Protein AF-A0A3D5K366-F1 (afdb_monomer)

Radius of gyration: 20.1 Å; Cα contacts (8 Å, |Δi|>4): 356; c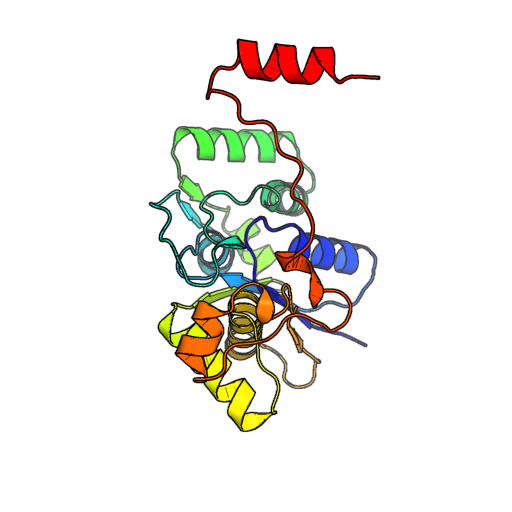hains: 1; bounding box: 42×52×54 Å

pLDDT: mean 96.55, std 2.63, range [80.94, 98.88]

Sequence (218 aa):
APVAFSVPTGNFGNVFAGHVARLSGLTVPQLVVGSNTNDVLTRFFTEGTMGITEVVPTTSPSMDIQVSSNLERLLFEINGRDGAAVGAQLDDFRATGTFRLDPDQHASLASGWAGARFNDDAVRACIADEADRSGLVLDPHTAVGVLAARACRRDPSIPMVALATAHPAKFPDAVEAATGFRPGLPGHLADLHDRPERLTALPADLAVIEDFVRSHKR

Structure (mmCIF, N/CA/C/O backbone):
data_AF-A0A3D5K366-F1
#
_entry.id   AF-A0A3D5K366-F1
#
loop_
_atom_site.group_PDB
_atom_site.id
_atom_site.type_symbol
_atom_site.label_atom_id
_atom_site.label_alt_id
_atom_site.label_comp_id
_atom_site.label_asym_id
_atom_site.label_entity_id
_atom_site.label_seq_id
_atom_site.pdbx_PDB_ins_code
_atom_site.Cartn_x
_atom_site.Cartn_y
_atom_site.Cartn_z
_atom_site.occupancy
_atom_site.B_iso_or_equiv
_atom_site.auth_seq_id
_atom_site.auth_comp_id
_atom_site.auth_asym_id
_atom_site.auth_atom_id
_atom_site.pdbx_PDB_model_num
ATOM 1 N N . ALA A 1 1 ? -23.107 5.764 8.649 1.00 88.50 1 ALA A N 1
ATOM 2 C CA . ALA A 1 1 ? -22.401 5.150 9.794 1.00 88.50 1 ALA A CA 1
ATOM 3 C C . ALA A 1 1 ? -20.900 5.218 9.528 1.00 88.50 1 ALA A C 1
ATOM 5 O O . ALA A 1 1 ? -20.538 5.131 8.356 1.00 88.50 1 ALA A O 1
ATOM 6 N N . PRO A 1 2 ? -20.050 5.428 10.547 1.00 97.00 2 PRO A N 1
ATOM 7 C CA . PRO A 1 2 ? -18.602 5.468 10.362 1.00 97.00 2 PRO A CA 1
ATOM 8 C C . PRO A 1 2 ? -18.039 4.094 9.978 1.00 97.00 2 PRO A C 1
ATOM 10 O O . PRO A 1 2 ? -18.571 3.066 10.397 1.00 97.00 2 PRO A O 1
ATOM 13 N N . VAL A 1 3 ? -16.945 4.081 9.217 1.00 98.00 3 VAL A N 1
ATOM 14 C CA . VAL A 1 3 ? -16.183 2.867 8.880 1.00 98.00 3 VAL A CA 1
ATOM 15 C C . VAL A 1 3 ? -14.692 3.189 8.800 1.00 98.00 3 VAL A C 1
ATOM 17 O O . VAL A 1 3 ? -14.303 4.211 8.241 1.00 98.00 3 VAL A O 1
ATOM 20 N N . ALA A 1 4 ? -13.854 2.339 9.385 1.00 98.50 4 ALA A N 1
ATOM 21 C CA . ALA A 1 4 ? -12.401 2.445 9.306 1.00 98.50 4 ALA A CA 1
ATOM 22 C C . ALA A 1 4 ? -11.851 1.479 8.251 1.00 98.50 4 ALA A C 1
ATOM 24 O O . ALA A 1 4 ? -12.432 0.418 8.016 1.00 98.50 4 ALA A O 1
ATOM 25 N N . PHE A 1 5 ? -10.717 1.826 7.642 1.00 98.75 5 PHE A N 1
ATOM 26 C CA . PHE A 1 5 ? -10.065 0.970 6.650 1.00 98.75 5 PHE A CA 1
ATOM 27 C C . PHE A 1 5 ? -8.616 0.693 7.017 1.00 98.75 5 PHE A C 1
ATOM 29 O O . PHE A 1 5 ? -7.908 1.585 7.484 1.00 98.75 5 PHE A O 1
ATOM 36 N N . SER A 1 6 ? -8.175 -0.528 6.736 1.00 98.81 6 SER A N 1
ATOM 37 C CA . SER A 1 6 ? -6.778 -0.935 6.791 1.00 98.81 6 SER A CA 1
ATOM 38 C C . SER A 1 6 ? -6.319 -1.392 5.421 1.00 98.81 6 SER A C 1
ATOM 40 O O . SER A 1 6 ? -6.954 -2.240 4.790 1.00 98.81 6 SER A O 1
ATOM 42 N N . VAL A 1 7 ? -5.227 -0.802 4.949 1.00 98.75 7 VAL A N 1
ATOM 43 C CA . VAL A 1 7 ? -4.760 -0.961 3.578 1.00 98.75 7 VAL A CA 1
ATOM 44 C C . VAL A 1 7 ? -3.318 -1.466 3.593 1.00 98.75 7 VAL A C 1
ATOM 46 O O . VAL A 1 7 ? -2.432 -0.731 4.041 1.00 98.75 7 VAL A O 1
ATOM 49 N N . PRO A 1 8 ? -3.042 -2.682 3.090 1.00 98.31 8 PRO A N 1
ATOM 50 C CA . PRO A 1 8 ? -1.672 -3.084 2.798 1.00 98.31 8 PRO A CA 1
ATOM 51 C C . PRO A 1 8 ? -1.150 -2.205 1.657 1.00 98.31 8 PRO A C 1
ATOM 53 O O . PRO A 1 8 ? -1.751 -2.140 0.582 1.00 98.31 8 PRO A O 1
ATOM 56 N N . THR A 1 9 ? -0.093 -1.438 1.915 1.00 97.50 9 THR A N 1
ATOM 57 C CA . THR A 1 9 ? 0.253 -0.276 1.092 1.00 97.50 9 THR A CA 1
ATOM 58 C C . THR A 1 9 ? 1.690 -0.329 0.591 1.00 97.50 9 THR A C 1
ATOM 60 O O . THR A 1 9 ? 2.624 -0.366 1.379 1.00 97.50 9 THR A O 1
ATOM 63 N N . GLY A 1 10 ? 1.852 -0.241 -0.733 1.00 94.25 10 GLY A N 1
ATOM 64 C CA . GLY A 1 10 ? 3.119 0.097 -1.387 1.00 94.25 10 GLY A CA 1
ATOM 65 C C . GLY A 1 10 ? 3.114 1.554 -1.860 1.00 94.25 10 GLY A C 1
ATOM 66 O O . GLY A 1 10 ? 3.483 2.474 -1.139 1.00 94.25 10 GLY A O 1
ATOM 67 N N . ASN A 1 11 ? 2.604 1.795 -3.069 1.00 94.62 11 ASN A N 1
ATOM 68 C CA . ASN A 1 11 ? 2.610 3.110 -3.730 1.00 94.62 11 ASN A CA 1
ATOM 69 C C . ASN A 1 11 ? 1.584 4.143 -3.209 1.00 94.62 11 ASN A C 1
ATOM 71 O O . ASN A 1 11 ? 1.391 5.164 -3.862 1.00 94.62 11 ASN A O 1
ATOM 75 N N . PHE A 1 12 ? 0.903 3.897 -2.084 1.00 97.56 12 PHE A N 1
ATOM 76 C CA . PHE A 1 12 ? -0.049 4.813 -1.419 1.00 97.56 12 PHE A CA 1
ATOM 77 C C . PHE A 1 12 ? -1.373 5.126 -2.148 1.00 97.56 12 PHE A C 1
ATOM 79 O O . PHE A 1 12 ? -2.277 5.709 -1.555 1.00 97.56 12 PHE A O 1
ATOM 86 N N . GLY A 1 13 ? -1.560 4.687 -3.396 1.00 97.31 13 GLY A N 1
ATOM 87 C CA . GLY A 1 13 ? -2.759 5.005 -4.187 1.00 97.31 13 GLY A CA 1
ATOM 88 C C . GLY A 1 13 ? -4.084 4.533 -3.566 1.00 97.31 13 GLY A C 1
ATOM 89 O O . GLY A 1 13 ? -5.028 5.315 -3.476 1.00 97.31 13 GLY A O 1
ATOM 90 N N . ASN A 1 14 ? -4.164 3.282 -3.089 1.00 97.38 14 ASN A N 1
ATOM 91 C CA . ASN A 1 14 ? -5.401 2.742 -2.503 1.00 97.38 14 ASN A CA 1
ATOM 92 C C . ASN A 1 14 ? -5.829 3.490 -1.237 1.00 97.38 14 ASN A C 1
ATOM 94 O O . ASN A 1 14 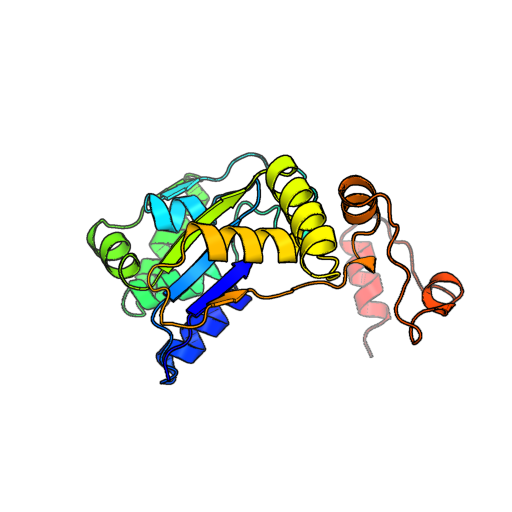? -6.988 3.882 -1.113 1.00 97.38 14 ASN A O 1
ATOM 98 N N . VAL A 1 15 ? -4.904 3.703 -0.299 1.00 97.94 15 VAL A N 1
ATOM 99 C CA . VAL A 1 15 ? -5.232 4.395 0.953 1.00 97.94 15 VAL A CA 1
ATOM 100 C C . VAL A 1 15 ? -5.492 5.885 0.716 1.00 97.94 15 VAL A C 1
ATOM 102 O O . VAL A 1 15 ? -6.388 6.452 1.341 1.00 97.94 15 VAL A O 1
ATOM 105 N N . PHE A 1 16 ? -4.812 6.504 -0.259 1.00 98.31 16 PHE A N 1
ATOM 106 C CA . PHE A 1 16 ? -5.131 7.864 -0.686 1.00 98.31 16 PHE A CA 1
ATOM 107 C C . PHE A 1 16 ? -6.534 7.960 -1.298 1.00 98.31 16 PHE A C 1
ATOM 109 O O . PHE A 1 16 ? -7.251 8.911 -1.010 1.00 98.31 16 PHE A O 1
ATOM 116 N N . ALA A 1 17 ? -6.998 6.962 -2.057 1.00 98.44 17 ALA A N 1
ATOM 117 C CA . ALA A 1 17 ? -8.390 6.930 -2.517 1.00 98.44 17 ALA A CA 1
ATOM 118 C C . ALA A 1 17 ? -9.387 6.875 -1.340 1.00 98.44 17 ALA A C 1
ATOM 120 O O . ALA A 1 17 ? -10.422 7.540 -1.375 1.00 98.44 17 ALA A O 1
ATOM 121 N N . GLY A 1 18 ? -9.050 6.164 -0.257 1.00 97.94 18 GLY A N 1
ATOM 122 C CA . GLY A 1 18 ? -9.804 6.210 1.002 1.00 97.94 18 GLY A CA 1
ATOM 123 C C . GLY A 1 18 ? -9.813 7.604 1.645 1.00 97.94 18 GLY A C 1
ATOM 124 O O . GLY A 1 18 ? -10.840 8.045 2.164 1.00 97.94 18 GLY A O 1
ATOM 125 N N . HIS A 1 19 ? -8.702 8.338 1.554 1.00 97.94 19 HIS A N 1
ATOM 126 C CA . HIS A 1 19 ? -8.636 9.740 1.970 1.00 97.94 19 HIS A CA 1
ATOM 127 C C . HIS A 1 19 ? -9.502 10.650 1.089 1.00 97.94 19 HIS A C 1
ATOM 129 O O . HIS A 1 19 ? -10.249 11.468 1.612 1.00 97.94 19 HIS A O 1
ATOM 135 N N . VAL A 1 20 ? -9.494 10.465 -0.231 1.00 98.31 20 VAL A N 1
ATOM 136 C CA . VAL A 1 20 ? -10.381 11.203 -1.144 1.00 98.31 20 VAL A CA 1
ATOM 137 C C . VAL A 1 20 ? -11.853 10.920 -0.832 1.00 98.31 20 VAL A C 1
ATOM 139 O O . VAL A 1 20 ? -12.659 11.848 -0.806 1.00 98.31 20 VAL A O 1
ATOM 142 N N . ALA A 1 21 ? -12.219 9.672 -0.522 1.00 98.06 21 ALA A N 1
ATOM 143 C CA . ALA A 1 21 ? -13.572 9.340 -0.076 1.00 98.06 21 ALA A CA 1
ATOM 144 C C . ALA A 1 21 ? -13.940 10.069 1.231 1.00 98.06 21 ALA A C 1
ATOM 146 O O . ALA A 1 21 ? -15.040 10.615 1.332 1.00 98.06 21 ALA A O 1
ATOM 147 N N . ARG A 1 22 ? -13.006 10.145 2.196 1.00 96.88 22 ARG A N 1
ATOM 148 C CA . ARG A 1 22 ? -13.156 10.951 3.422 1.00 96.88 22 ARG A CA 1
ATOM 149 C C . ARG A 1 22 ? -13.414 12.425 3.093 1.00 96.88 22 ARG A C 1
ATOM 151 O O . ARG A 1 22 ? -14.373 12.996 3.604 1.00 96.88 22 ARG A O 1
ATOM 158 N N . LEU A 1 23 ? -12.603 13.021 2.217 1.00 95.69 23 LEU A N 1
ATOM 159 C CA . LEU A 1 23 ? -12.761 14.412 1.769 1.00 95.69 23 LEU A CA 1
ATOM 160 C C . LEU A 1 23 ? -14.078 14.646 1.010 1.00 95.69 23 LEU A C 1
ATOM 162 O O . LEU A 1 23 ? -14.620 15.745 1.041 1.00 95.69 23 LEU A O 1
ATOM 166 N N . SER A 1 24 ? -14.618 13.606 0.372 1.00 97.56 24 SER A N 1
ATOM 167 C CA . SER A 1 24 ? -15.886 13.650 -0.370 1.00 97.56 24 SER A CA 1
ATOM 168 C C . SER A 1 24 ? -17.129 13.472 0.515 1.00 97.56 24 SER A C 1
ATOM 170 O O . SER A 1 24 ? -18.242 13.418 -0.001 1.00 97.56 24 SER A O 1
ATOM 172 N N . GLY A 1 25 ? -16.966 13.371 1.840 1.00 97.25 25 GLY A N 1
ATOM 173 C CA . GLY A 1 25 ? -18.067 13.302 2.806 1.00 97.25 25 GLY A CA 1
ATOM 174 C C . GLY A 1 25 ? -18.316 11.921 3.420 1.00 97.25 25 GLY A C 1
ATOM 175 O O . GLY A 1 25 ? -19.191 11.793 4.279 1.00 97.25 25 GLY A O 1
ATOM 176 N N . LEU A 1 26 ? -17.556 10.883 3.046 1.00 97.81 26 LEU A N 1
ATOM 177 C CA . LEU A 1 26 ? -17.647 9.589 3.724 1.00 97.81 26 LEU A CA 1
ATOM 178 C C . LEU A 1 26 ? -17.051 9.690 5.136 1.00 97.81 26 LEU A C 1
ATOM 180 O O . LEU A 1 26 ? -15.917 10.126 5.325 1.00 97.81 26 LEU A O 1
ATOM 184 N N . THR A 1 27 ? -17.786 9.228 6.148 1.00 97.94 27 THR A N 1
ATOM 185 C CA . THR A 1 27 ? -17.301 9.224 7.534 1.00 97.94 27 THR A CA 1
ATOM 186 C C . THR A 1 27 ? -16.261 8.119 7.752 1.00 97.94 27 THR A C 1
ATOM 188 O O . THR A 1 27 ? -16.591 7.008 8.167 1.00 97.94 27 THR A O 1
ATOM 191 N N . VAL A 1 28 ? -14.992 8.437 7.486 1.00 98.06 28 VAL A N 1
ATOM 192 C CA . VAL A 1 28 ? -13.850 7.529 7.671 1.00 98.06 28 VAL A CA 1
ATOM 193 C C . VAL A 1 28 ? -12.972 8.023 8.821 1.00 98.06 28 VAL A C 1
ATOM 195 O O . VAL A 1 28 ? -12.018 8.755 8.569 1.00 98.06 28 VAL A O 1
ATOM 198 N N . PRO A 1 29 ? -13.242 7.671 10.088 1.00 97.38 29 PRO A N 1
ATOM 199 C CA . PRO A 1 29 ? -12.479 8.194 11.225 1.00 97.38 29 PRO A CA 1
ATOM 200 C C . PRO A 1 29 ? -11.021 7.718 11.246 1.00 97.38 29 PRO A C 1
ATOM 202 O O . PRO A 1 29 ? -10.173 8.384 11.828 1.00 97.38 29 PRO A O 1
ATOM 205 N N . GLN A 1 30 ? -10.704 6.595 10.592 1.00 98.38 30 GLN A N 1
ATOM 206 C CA . GLN A 1 30 ? -9.358 6.030 10.601 1.00 98.38 30 GLN A CA 1
ATOM 207 C C . GLN A 1 30 ? -8.992 5.390 9.258 1.00 98.38 30 GLN A C 1
ATOM 209 O O . GLN A 1 30 ? -9.765 4.612 8.697 1.00 98.38 30 GLN A O 1
ATOM 214 N N . LEU A 1 31 ? -7.789 5.711 8.781 1.00 98.69 31 LEU A N 1
ATOM 215 C CA . LEU A 1 31 ? -7.092 5.030 7.694 1.00 98.69 31 LEU A CA 1
ATOM 216 C C . LEU A 1 31 ? -5.806 4.428 8.266 1.00 98.69 31 LEU A C 1
ATOM 218 O O . LEU A 1 31 ? -4.982 5.148 8.830 1.00 98.69 31 LEU A O 1
ATOM 222 N N . VAL A 1 32 ? -5.656 3.112 8.160 1.00 98.69 32 VAL A N 1
ATOM 223 C CA . VAL A 1 32 ? -4.476 2.378 8.622 1.00 98.69 32 VAL A CA 1
ATOM 224 C C . VAL A 1 32 ? -3.646 1.950 7.420 1.00 98.69 32 VAL A C 1
ATOM 226 O O . VAL A 1 32 ? -4.170 1.394 6.455 1.00 98.69 32 VAL A O 1
ATOM 229 N N . VAL A 1 33 ? -2.346 2.195 7.503 1.00 98.44 33 VAL A N 1
ATOM 230 C CA . VAL A 1 33 ? -1.349 1.827 6.504 1.00 98.44 33 VAL A CA 1
ATOM 231 C C . VAL A 1 33 ? -0.559 0.634 7.027 1.00 98.44 33 VAL A C 1
ATOM 233 O O . VAL A 1 33 ? 0.177 0.744 8.006 1.00 98.44 33 VAL A O 1
ATOM 236 N N . GLY A 1 34 ? -0.744 -0.521 6.394 1.00 98.31 34 GLY A N 1
ATOM 237 C CA . GLY A 1 34 ? 0.048 -1.716 6.664 1.00 98.31 34 GLY A CA 1
ATOM 238 C C . GLY A 1 34 ? 1.242 -1.791 5.721 1.00 98.31 34 GLY A C 1
ATOM 239 O O . GLY A 1 34 ? 1.052 -1.779 4.505 1.00 98.31 34 GLY A O 1
ATOM 240 N N . SER A 1 35 ? 2.441 -1.908 6.280 1.00 98.00 35 SER A N 1
ATOM 241 C CA . SER A 1 35 ? 3.688 -2.126 5.541 1.00 98.00 35 SER A CA 1
ATOM 242 C C . SER A 1 35 ? 4.261 -3.506 5.868 1.00 98.00 35 SER A C 1
ATOM 244 O O . SER A 1 35 ? 4.064 -4.026 6.973 1.00 98.00 35 SER A O 1
ATOM 246 N N . ASN A 1 36 ? 4.995 -4.087 4.922 1.00 97.69 36 ASN A N 1
ATOM 247 C CA . ASN A 1 36 ? 5.857 -5.232 5.204 1.00 97.69 36 ASN A CA 1
ATOM 248 C C . ASN A 1 36 ? 7.186 -4.741 5.815 1.00 97.69 36 ASN A C 1
ATOM 250 O O . ASN A 1 36 ? 7.246 -3.633 6.352 1.00 97.69 36 ASN A O 1
ATOM 254 N N . THR A 1 37 ? 8.256 -5.538 5.748 1.00 96.88 37 THR A N 1
ATOM 255 C CA . THR A 1 37 ? 9.593 -5.150 6.229 1.00 96.88 37 THR A CA 1
ATOM 256 C C . THR A 1 37 ? 10.054 -3.781 5.705 1.00 96.88 37 THR A C 1
ATOM 258 O O . THR A 1 37 ? 10.717 -3.066 6.459 1.00 96.88 37 THR A O 1
ATOM 261 N N . ASN A 1 38 ? 9.674 -3.409 4.477 1.00 96.69 38 ASN A N 1
ATOM 262 C CA . ASN A 1 38 ? 9.919 -2.108 3.855 1.00 96.69 38 ASN A CA 1
ATOM 263 C C . ASN A 1 38 ? 8.901 -1.080 4.376 1.00 96.69 38 ASN A C 1
ATOM 265 O O . ASN A 1 38 ? 7.762 -1.001 3.919 1.00 96.69 38 ASN A O 1
ATOM 269 N N . ASP A 1 39 ? 9.304 -0.295 5.372 1.00 95.12 39 ASP A N 1
ATOM 270 C CA . ASP A 1 39 ? 8.385 0.400 6.277 1.00 95.12 39 ASP A CA 1
ATOM 271 C C . ASP A 1 39 ? 8.387 1.927 6.152 1.00 95.12 39 ASP A C 1
ATOM 273 O O . ASP A 1 39 ? 7.961 2.626 7.074 1.00 95.12 39 ASP A O 1
ATOM 277 N N . VAL A 1 40 ? 8.850 2.459 5.017 1.00 94.81 40 VAL A N 1
ATOM 278 C CA . VAL A 1 40 ? 8.987 3.910 4.801 1.00 94.81 40 VAL A CA 1
ATOM 279 C C . VAL A 1 40 ? 7.694 4.674 5.111 1.00 94.81 40 VAL A C 1
ATOM 281 O O . VAL A 1 40 ? 7.728 5.744 5.714 1.00 94.81 40 VAL A O 1
ATOM 284 N N . LEU A 1 41 ? 6.538 4.093 4.778 1.00 95.38 41 LEU A N 1
ATOM 285 C CA . LEU A 1 41 ? 5.234 4.674 5.085 1.00 95.38 41 LEU A CA 1
ATOM 286 C C . LEU A 1 41 ? 4.852 4.539 6.559 1.00 95.38 41 LEU A C 1
ATOM 288 O O . LEU A 1 41 ? 4.227 5.441 7.107 1.00 95.38 41 LEU A O 1
ATOM 292 N N . THR A 1 42 ? 5.222 3.440 7.218 1.00 95.81 42 THR A N 1
ATOM 293 C CA . THR A 1 42 ? 4.990 3.285 8.659 1.00 95.81 42 THR A CA 1
ATOM 294 C C . THR A 1 42 ? 5.727 4.380 9.419 1.00 95.81 42 THR A C 1
ATOM 296 O O . THR A 1 42 ? 5.080 5.107 10.169 1.00 95.81 42 THR A O 1
ATOM 299 N N . ARG A 1 43 ? 7.026 4.572 9.142 1.00 95.94 43 ARG A N 1
ATOM 300 C CA . ARG A 1 43 ? 7.846 5.639 9.742 1.00 95.94 43 ARG A CA 1
ATOM 301 C C . ARG A 1 43 ? 7.279 7.034 9.468 1.00 95.94 43 ARG A C 1
ATOM 303 O O . ARG A 1 43 ? 7.228 7.860 10.378 1.00 95.94 43 ARG A O 1
ATOM 310 N N . PHE A 1 44 ? 6.732 7.272 8.274 1.00 96.25 44 PHE A N 1
ATOM 311 C CA . PHE A 1 44 ? 6.067 8.539 7.959 1.00 96.25 44 PHE A CA 1
ATOM 312 C C . PHE A 1 44 ? 4.904 8.837 8.918 1.00 96.25 44 PHE A C 1
ATOM 314 O O . PHE A 1 44 ? 4.807 9.945 9.440 1.00 96.25 44 PHE A O 1
ATOM 321 N N . PHE A 1 45 ? 4.040 7.856 9.204 1.00 97.06 45 PHE A N 1
ATOM 322 C CA . PHE A 1 45 ? 2.901 8.067 10.107 1.00 97.06 45 PHE A CA 1
ATOM 323 C C . PHE A 1 45 ? 3.271 8.012 11.591 1.00 97.06 45 PHE A C 1
ATOM 325 O O . PHE A 1 45 ? 2.668 8.735 12.383 1.00 97.06 45 PHE A O 1
ATOM 332 N N . THR A 1 46 ? 4.231 7.177 11.995 1.00 96.06 46 THR A N 1
ATOM 333 C CA . THR A 1 46 ? 4.587 7.007 13.414 1.00 96.06 46 THR A CA 1
ATOM 334 C C . THR A 1 46 ? 5.590 8.046 13.902 1.00 96.06 46 THR A C 1
ATOM 336 O O . THR A 1 46 ? 5.467 8.525 15.025 1.00 96.06 46 THR A O 1
ATOM 339 N N . GLU A 1 47 ? 6.552 8.427 13.065 1.00 96.12 47 GLU A N 1
ATOM 340 C CA . GLU A 1 47 ? 7.703 9.262 13.439 1.00 96.12 47 GLU A CA 1
ATOM 341 C C . GLU A 1 47 ? 7.765 10.589 12.672 1.00 96.12 47 GLU A C 1
ATOM 343 O O . GLU A 1 47 ? 8.571 11.458 13.012 1.00 96.12 47 GLU A O 1
ATOM 348 N N . GLY A 1 48 ? 6.945 10.748 11.628 1.00 96.12 48 GLY A N 1
ATOM 349 C CA . GLY A 1 48 ? 6.993 11.910 10.748 1.00 96.12 48 GLY A CA 1
ATOM 350 C C . GLY A 1 48 ? 8.218 11.910 9.835 1.00 96.12 48 GLY A C 1
ATOM 351 O O . GLY A 1 48 ? 8.614 12.972 9.367 1.00 96.12 48 GLY A O 1
ATOM 352 N N . THR A 1 49 ? 8.855 10.757 9.605 1.00 95.25 49 THR A N 1
ATOM 353 C CA . THR A 1 49 ? 10.111 10.656 8.848 1.00 95.25 49 THR A CA 1
ATOM 354 C C . THR A 1 49 ? 10.014 9.676 7.685 1.00 95.25 49 THR A C 1
ATOM 356 O O . THR A 1 49 ? 9.277 8.695 7.727 1.00 95.25 49 THR A O 1
ATOM 359 N N . MET A 1 50 ? 10.796 9.922 6.636 1.00 93.50 50 MET A N 1
ATOM 360 C CA . MET A 1 50 ? 11.112 8.924 5.615 1.00 93.50 50 MET A CA 1
ATOM 361 C C . MET A 1 50 ? 12.613 8.908 5.375 1.00 93.50 50 MET A C 1
ATOM 363 O O . MET A 1 50 ? 13.287 9.929 5.491 1.00 93.50 50 MET A O 1
ATOM 367 N N . GLY A 1 51 ? 13.133 7.747 5.006 1.00 91.75 51 GLY A N 1
ATOM 368 C CA . GLY A 1 51 ? 14.517 7.606 4.584 1.00 91.75 51 GLY A CA 1
ATOM 369 C C . GLY A 1 51 ? 14.634 6.435 3.633 1.00 91.75 51 GLY A C 1
ATOM 370 O O . GLY A 1 51 ? 14.082 5.371 3.928 1.00 91.75 51 GLY A O 1
ATOM 371 N N . ILE A 1 52 ? 15.328 6.649 2.518 1.00 87.75 52 ILE A N 1
ATOM 372 C CA . ILE A 1 52 ? 15.598 5.610 1.527 1.00 87.75 52 ILE A CA 1
ATOM 373 C C . ILE A 1 52 ? 16.578 4.616 2.149 1.00 87.75 52 ILE A C 1
ATOM 375 O O . ILE A 1 52 ? 17.702 4.974 2.498 1.00 87.75 52 ILE A O 1
ATOM 379 N N . THR A 1 53 ? 16.147 3.368 2.294 1.00 88.50 53 THR A N 1
ATOM 380 C CA . THR A 1 53 ? 17.008 2.255 2.706 1.00 88.50 53 THR A CA 1
ATOM 381 C C . THR A 1 53 ? 17.120 1.231 1.583 1.00 88.50 53 THR A C 1
ATOM 383 O O . THR A 1 53 ? 16.536 1.391 0.512 1.00 88.50 53 THR A O 1
ATOM 386 N N . GLU A 1 54 ? 17.866 0.155 1.815 1.00 92.62 54 GLU A N 1
ATOM 387 C CA . GLU A 1 54 ? 17.835 -1.004 0.927 1.00 92.62 54 GLU A CA 1
ATOM 388 C C . GLU A 1 54 ? 16.423 -1.616 0.896 1.00 92.62 54 GLU A C 1
ATOM 390 O O . GLU A 1 54 ? 15.738 -1.675 1.923 1.00 92.62 54 GLU A O 1
ATOM 395 N N . VAL A 1 55 ? 15.976 -2.035 -0.292 1.00 95.88 55 VAL A N 1
ATOM 396 C CA . VAL A 1 55 ? 14.739 -2.807 -0.453 1.00 95.88 55 VAL A CA 1
ATOM 397 C C . VAL A 1 55 ? 15.016 -4.237 -0.010 1.00 95.88 55 VAL A C 1
ATOM 399 O O . VAL A 1 55 ? 15.892 -4.897 -0.563 1.00 95.88 55 VAL A O 1
ATOM 402 N N . VAL A 1 56 ? 14.240 -4.728 0.950 1.00 96.50 56 VAL A N 1
ATOM 403 C CA . VAL A 1 56 ? 14.294 -6.123 1.389 1.00 96.50 56 VAL A CA 1
ATOM 404 C C . VAL A 1 56 ? 13.209 -6.899 0.644 1.00 96.50 56 VAL A C 1
ATOM 406 O O . VAL A 1 56 ? 12.039 -6.557 0.816 1.00 96.50 56 VAL A O 1
ATOM 409 N N . PRO A 1 57 ? 13.542 -7.924 -0.160 1.00 97.75 57 PRO A N 1
ATOM 410 C CA . PRO A 1 57 ? 12.536 -8.799 -0.751 1.00 97.75 57 PRO A CA 1
ATOM 411 C C . PRO A 1 57 ? 11.698 -9.487 0.331 1.00 97.75 57 PRO A C 1
ATOM 413 O O . PRO A 1 57 ? 12.255 -10.015 1.295 1.00 97.75 57 PRO A O 1
ATOM 416 N N . THR A 1 58 ? 10.378 -9.498 0.168 1.00 98.25 58 THR A N 1
ATOM 417 C CA . THR A 1 58 ? 9.449 -10.135 1.115 1.00 98.25 58 THR A CA 1
ATOM 418 C C . THR A 1 58 ? 8.475 -11.085 0.422 1.00 98.25 58 THR A C 1
ATOM 420 O O . THR A 1 58 ? 8.407 -11.178 -0.806 1.00 98.25 58 THR A O 1
ATOM 423 N N . THR A 1 59 ? 7.639 -11.762 1.212 1.00 97.94 59 THR A N 1
ATOM 424 C CA . THR A 1 59 ? 6.502 -12.545 0.696 1.00 97.94 59 THR A CA 1
ATOM 425 C C . THR A 1 59 ? 5.394 -11.683 0.077 1.00 97.94 59 THR A C 1
ATOM 427 O O . THR A 1 59 ? 4.514 -12.209 -0.604 1.00 97.94 59 THR A O 1
ATOM 430 N N . SER A 1 60 ? 5.436 -10.360 0.263 1.00 97.50 60 SER A N 1
ATOM 431 C CA . SER A 1 60 ? 4.463 -9.392 -0.260 1.00 97.50 60 SER A CA 1
ATOM 432 C C . SER A 1 60 ? 5.121 -8.397 -1.235 1.00 97.50 60 SER A C 1
ATOM 434 O O . SER A 1 60 ? 5.123 -7.186 -0.995 1.00 97.50 60 SER A O 1
ATOM 436 N N . PRO A 1 61 ? 5.662 -8.876 -2.374 1.00 97.38 61 PRO A N 1
ATOM 437 C CA . PRO A 1 61 ? 6.598 -8.120 -3.211 1.00 97.38 61 PRO A CA 1
ATOM 438 C C . PRO A 1 61 ? 6.009 -6.860 -3.850 1.00 97.38 61 PRO A C 1
ATOM 440 O O . PRO A 1 61 ? 6.740 -5.951 -4.230 1.00 97.38 61 PRO A O 1
ATOM 443 N N . SER A 1 62 ? 4.679 -6.750 -3.954 1.00 95.50 62 SER A N 1
ATOM 444 C CA . SER A 1 62 ? 4.043 -5.538 -4.501 1.00 95.50 62 SER A CA 1
ATOM 445 C C . SER A 1 62 ? 4.129 -4.335 -3.548 1.00 95.50 62 SER A C 1
ATOM 447 O O . SER A 1 62 ? 3.737 -3.224 -3.914 1.00 95.50 62 SER A O 1
ATOM 449 N N . MET A 1 63 ? 4.603 -4.557 -2.321 1.00 96.38 63 MET A N 1
ATOM 450 C CA . MET A 1 63 ? 4.795 -3.551 -1.278 1.00 96.38 63 MET A CA 1
ATOM 451 C C . MET A 1 63 ? 6.277 -3.288 -0.973 1.00 96.38 63 MET A C 1
ATOM 453 O O . MET A 1 63 ? 6.566 -2.430 -0.144 1.00 96.38 63 MET A O 1
ATOM 457 N N . ASP A 1 64 ? 7.206 -3.963 -1.659 1.00 96.38 64 ASP A N 1
ATOM 458 C CA . ASP A 1 64 ? 8.655 -3.811 -1.472 1.00 96.38 64 ASP A CA 1
ATOM 459 C C . ASP A 1 64 ? 9.156 -2.504 -2.112 1.00 96.38 64 ASP A C 1
ATOM 461 O O . ASP A 1 64 ? 9.756 -2.487 -3.187 1.00 96.38 64 ASP A O 1
ATOM 465 N N . ILE A 1 65 ? 8.847 -1.376 -1.468 1.00 91.38 65 ILE A N 1
ATOM 466 C CA . ILE A 1 65 ? 9.115 -0.025 -1.976 1.00 91.38 65 ILE A CA 1
ATOM 467 C C . ILE A 1 65 ? 9.825 0.847 -0.940 1.00 91.38 65 ILE A C 1
ATOM 469 O O . ILE A 1 65 ? 9.617 0.719 0.263 1.00 91.38 65 ILE A O 1
ATOM 473 N N . GLN A 1 66 ? 10.619 1.797 -1.434 1.00 85.06 66 GLN A N 1
ATOM 474 C CA . GLN A 1 66 ? 11.306 2.816 -0.621 1.00 85.06 66 GLN A CA 1
ATOM 475 C C . GLN A 1 66 ? 10.810 4.232 -0.906 1.00 85.06 66 GLN A C 1
ATOM 477 O O . GLN A 1 66 ? 10.964 5.132 -0.088 1.00 85.06 66 GLN A O 1
ATOM 482 N N . VAL A 1 67 ? 10.171 4.432 -2.058 1.00 84.88 67 VAL A N 1
ATOM 483 C CA . VAL A 1 67 ? 9.543 5.696 -2.429 1.00 84.88 67 VAL A CA 1
ATOM 484 C C . VAL A 1 67 ? 8.119 5.398 -2.848 1.00 84.88 67 VAL A C 1
ATOM 486 O O . VAL A 1 67 ? 7.873 4.592 -3.744 1.00 84.88 67 VAL A O 1
ATOM 489 N N . SER A 1 68 ? 7.171 6.047 -2.180 1.00 88.62 68 SER A N 1
ATOM 490 C CA . SER A 1 68 ? 5.757 5.840 -2.442 1.00 88.62 68 SER A CA 1
ATOM 491 C C . SER A 1 68 ? 5.213 6.937 -3.350 1.00 88.62 68 SER A C 1
ATOM 493 O O . SER A 1 68 ? 4.941 8.053 -2.911 1.00 88.62 68 SER A O 1
ATOM 495 N N . SER A 1 69 ? 5.055 6.618 -4.636 1.00 89.31 69 SER A N 1
ATOM 496 C CA . SER A 1 69 ? 4.735 7.600 -5.686 1.00 89.31 69 SER A CA 1
ATOM 497 C C . SER A 1 69 ? 3.465 8.428 -5.448 1.00 89.31 69 SER A C 1
ATOM 499 O O . SER A 1 69 ? 3.398 9.568 -5.896 1.00 89.31 69 SER A O 1
ATOM 501 N N . ASN A 1 70 ? 2.444 7.909 -4.749 1.00 96.25 70 ASN A N 1
ATOM 502 C CA . ASN A 1 70 ? 1.224 8.683 -4.478 1.00 96.25 70 ASN A CA 1
ATOM 503 C C . ASN A 1 70 ? 1.254 9.438 -3.142 1.00 96.25 70 ASN A C 1
ATOM 505 O O . ASN A 1 70 ? 0.311 10.185 -2.879 1.00 96.25 70 ASN A O 1
ATOM 509 N N . LEU A 1 71 ? 2.297 9.291 -2.316 1.00 95.44 71 LEU A N 1
ATOM 510 C CA . LEU A 1 71 ? 2.388 10.010 -1.041 1.00 95.44 71 LEU A CA 1
ATOM 511 C C . LEU A 1 71 ? 2.474 11.528 -1.241 1.00 95.44 71 LEU A C 1
ATOM 513 O O . LEU A 1 71 ? 1.915 12.279 -0.447 1.00 95.44 71 LEU A O 1
ATOM 517 N N . GLU A 1 72 ? 3.069 11.972 -2.351 1.00 96.56 72 GLU A N 1
ATOM 518 C CA . GLU A 1 72 ? 3.077 13.374 -2.790 1.00 96.56 72 GLU A CA 1
ATOM 519 C C . GLU A 1 72 ? 1.680 14.016 -2.760 1.00 96.56 72 GLU A C 1
ATOM 521 O O . GLU A 1 72 ? 1.534 15.180 -2.393 1.00 96.56 72 GLU A O 1
ATOM 526 N N . ARG A 1 73 ? 0.622 13.251 -3.058 1.00 98.06 73 ARG A N 1
ATOM 527 C CA . ARG A 1 73 ? -0.751 13.773 -3.020 1.00 98.06 73 ARG A CA 1
ATOM 528 C C . ARG A 1 73 ? -1.231 14.061 -1.600 1.00 98.06 73 ARG A C 1
ATOM 530 O O . ARG A 1 73 ? -1.966 15.019 -1.397 1.00 98.06 73 ARG A O 1
ATOM 537 N N . LEU A 1 74 ? -0.819 13.260 -0.615 1.00 97.38 74 LEU A N 1
ATOM 538 C CA . LEU A 1 74 ? -1.105 13.560 0.789 1.00 97.38 74 LEU A CA 1
ATOM 539 C C . LEU A 1 74 ? -0.268 14.743 1.274 1.00 97.38 74 LEU A C 1
ATOM 541 O O . LEU A 1 74 ? -0.808 15.589 1.979 1.00 97.38 74 LEU A O 1
ATOM 545 N N . LEU A 1 75 ? 1.006 14.828 0.866 1.00 97.00 75 LEU A N 1
ATOM 546 C CA . LEU A 1 75 ? 1.846 15.996 1.150 1.00 97.00 75 LEU A CA 1
ATOM 547 C C . LEU A 1 75 ? 1.178 17.282 0.652 1.00 97.00 75 LEU A C 1
ATOM 549 O O . LEU A 1 75 ? 1.131 18.267 1.380 1.00 97.00 75 LEU A O 1
ATOM 553 N N . PHE A 1 76 ? 0.592 17.263 -0.543 1.00 97.88 76 PHE A N 1
ATOM 554 C CA . PHE A 1 76 ? -0.166 18.396 -1.065 1.00 97.88 76 PHE A CA 1
ATOM 555 C C . PHE A 1 76 ? -1.353 18.781 -0.178 1.00 97.88 76 PHE A C 1
ATOM 557 O O . PHE A 1 76 ? -1.505 19.954 0.148 1.00 97.88 76 PHE A O 1
ATOM 564 N N . GLU A 1 77 ? -2.158 17.820 0.279 1.00 97.19 77 GLU A N 1
ATOM 565 C CA . GLU A 1 77 ? -3.293 18.119 1.163 1.00 97.19 77 GLU A CA 1
ATOM 566 C C . GLU A 1 77 ? -2.844 18.680 2.528 1.00 97.19 77 GLU A C 1
ATOM 568 O O . GLU A 1 77 ? -3.411 19.668 2.993 1.00 97.19 77 GLU A O 1
ATOM 573 N N . ILE A 1 78 ? -1.798 18.123 3.155 1.00 95.69 78 ILE A N 1
ATOM 574 C CA . ILE A 1 78 ? -1.324 18.602 4.473 1.00 95.69 78 ILE A CA 1
ATOM 575 C C . ILE A 1 78 ? -0.526 19.911 4.405 1.00 95.69 78 ILE A C 1
ATOM 577 O O . ILE A 1 78 ? -0.406 20.599 5.413 1.00 95.69 78 ILE A O 1
ATOM 581 N N . ASN A 1 79 ? -0.015 20.284 3.229 1.00 96.19 79 ASN A N 1
ATOM 582 C CA . ASN A 1 79 ? 0.558 21.607 2.966 1.00 96.19 79 ASN A CA 1
ATOM 583 C C . ASN A 1 79 ? -0.516 22.640 2.574 1.00 96.19 79 ASN A C 1
ATOM 585 O O . ASN A 1 79 ? -0.199 23.675 1.995 1.00 96.19 79 ASN A O 1
ATOM 589 N N . GLY A 1 80 ? -1.804 22.366 2.815 1.00 96.06 80 GLY A N 1
ATOM 590 C CA . GLY A 1 80 ? -2.872 23.299 2.454 1.00 96.06 80 GLY A CA 1
ATOM 591 C C . GLY A 1 80 ? -2.972 23.537 0.946 1.00 96.06 80 GLY A C 1
ATOM 592 O O . GLY A 1 80 ? -3.384 24.613 0.519 1.00 96.06 80 GLY A O 1
ATOM 593 N N . ARG A 1 81 ? -2.603 22.531 0.142 1.00 97.44 81 ARG A N 1
ATOM 594 C CA . ARG A 1 81 ? -2.570 22.568 -1.327 1.00 97.44 81 ARG A CA 1
ATOM 595 C C . ARG A 1 81 ? -1.555 23.556 -1.907 1.00 97.44 81 ARG A C 1
ATOM 597 O O . ARG A 1 81 ? -1.736 24.057 -3.018 1.00 97.44 81 ARG A O 1
ATOM 604 N N . ASP A 1 82 ? -0.463 23.797 -1.185 1.00 98.00 82 ASP A N 1
ATOM 605 C CA . ASP A 1 82 ? 0.696 24.533 -1.689 1.00 98.00 82 ASP A CA 1
ATOM 606 C C . ASP A 1 82 ? 1.640 23.604 -2.473 1.00 98.00 82 ASP A C 1
ATOM 608 O O . ASP A 1 82 ? 2.401 22.814 -1.911 1.00 98.00 82 ASP A O 1
ATOM 612 N N . GLY A 1 83 ? 1.596 23.704 -3.803 1.00 97.88 83 GLY A N 1
ATOM 613 C CA . GLY A 1 83 ? 2.458 22.917 -4.687 1.00 97.88 83 GLY A CA 1
ATOM 614 C C . GLY A 1 83 ? 3.935 23.321 -4.642 1.00 97.88 83 GLY A C 1
ATOM 615 O O . GLY A 1 83 ? 4.794 22.477 -4.885 1.00 97.88 83 GLY A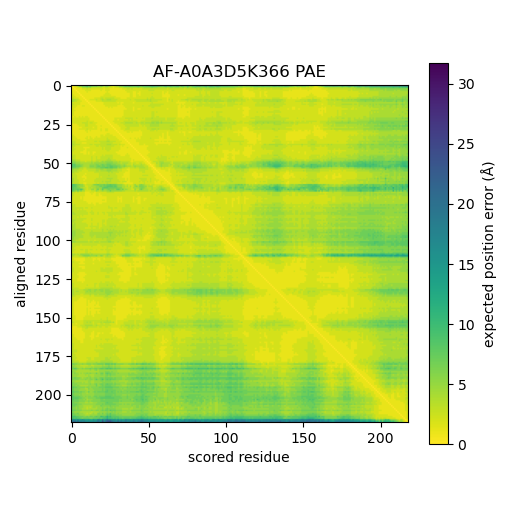 O 1
ATOM 616 N N . ALA A 1 84 ? 4.252 24.577 -4.312 1.00 98.00 84 ALA A N 1
ATOM 617 C CA . ALA A 1 84 ? 5.636 25.033 -4.205 1.00 98.00 84 ALA A CA 1
ATOM 618 C C . ALA A 1 84 ? 6.298 24.467 -2.942 1.00 98.00 84 ALA A C 1
ATOM 620 O O . ALA A 1 84 ? 7.435 23.998 -3.006 1.00 98.00 84 ALA A O 1
ATOM 621 N N . ALA A 1 85 ? 5.561 24.432 -1.826 1.00 96.50 85 ALA A N 1
ATOM 622 C CA . ALA A 1 85 ? 6.012 23.792 -0.592 1.00 96.50 85 ALA A CA 1
ATOM 623 C C . ALA A 1 85 ? 6.284 22.291 -0.794 1.00 96.50 85 ALA A C 1
ATOM 625 O O . ALA A 1 85 ? 7.345 21.800 -0.405 1.00 96.50 85 ALA A O 1
ATOM 626 N N . VAL A 1 86 ? 5.373 21.576 -1.470 1.00 96.94 86 VAL A N 1
ATOM 627 C CA . VAL A 1 86 ? 5.570 20.157 -1.823 1.00 96.94 86 VAL A CA 1
ATO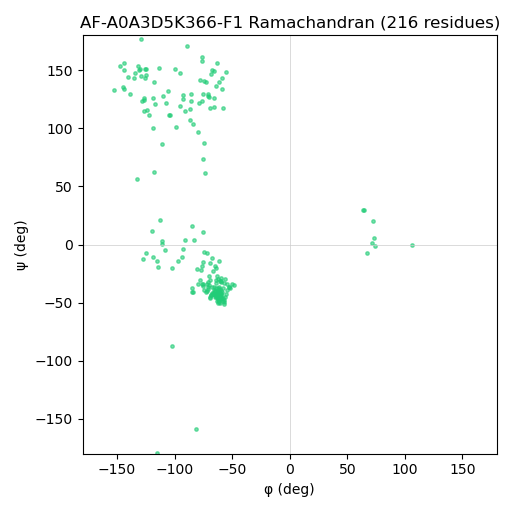M 628 C C . VAL A 1 86 ? 6.787 19.969 -2.728 1.00 96.94 86 VAL A C 1
ATOM 630 O O . VAL A 1 86 ? 7.579 19.058 -2.497 1.00 96.94 86 VAL A O 1
ATOM 633 N N . GLY A 1 87 ? 6.961 20.831 -3.734 1.00 97.00 87 GLY A N 1
ATOM 634 C CA . GLY A 1 87 ? 8.120 20.791 -4.625 1.00 97.00 87 GLY A CA 1
ATOM 635 C C . GLY A 1 87 ? 9.438 20.898 -3.858 1.00 97.00 87 GLY A C 1
ATOM 636 O O . GLY A 1 87 ? 10.287 20.020 -3.982 1.00 97.00 87 GLY A O 1
ATOM 637 N N . ALA A 1 88 ? 9.565 21.906 -2.991 1.00 96.31 88 ALA A N 1
ATOM 638 C CA . ALA A 1 88 ? 10.755 22.102 -2.162 1.00 96.31 88 ALA A CA 1
ATOM 639 C C . ALA A 1 88 ? 11.032 20.902 -1.238 1.00 96.31 88 ALA A C 1
ATOM 641 O O . ALA A 1 88 ? 12.168 20.445 -1.132 1.00 96.31 88 ALA A O 1
ATOM 642 N N . GLN A 1 89 ? 9.985 20.358 -0.613 1.00 95.12 89 GLN A N 1
ATOM 643 C CA . GLN A 1 89 ? 10.055 19.166 0.233 1.00 95.12 89 GLN A CA 1
ATOM 644 C C . GLN A 1 89 ? 10.561 17.923 -0.517 1.00 95.12 89 GLN A C 1
ATOM 646 O O . GLN A 1 89 ? 11.386 17.168 0.002 1.00 95.12 89 GLN A O 1
ATOM 651 N N . LEU A 1 90 ? 10.064 17.689 -1.733 1.00 94.50 90 LEU A N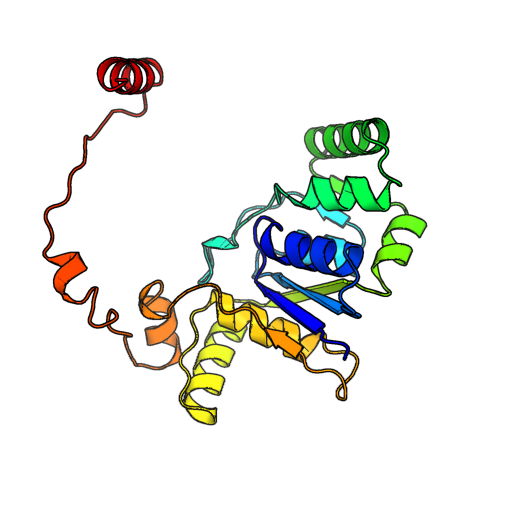 1
ATOM 652 C CA . LEU A 1 90 ? 10.459 16.536 -2.541 1.00 94.50 90 LEU A CA 1
ATOM 653 C C . LEU A 1 90 ? 11.846 16.698 -3.159 1.00 94.50 90 LEU A C 1
ATOM 655 O O . LEU A 1 90 ? 12.559 15.704 -3.295 1.00 94.50 90 LEU A O 1
ATOM 659 N N . ASP A 1 91 ? 12.241 17.916 -3.520 1.00 95.75 91 ASP A N 1
ATOM 660 C CA . ASP A 1 91 ? 13.585 18.189 -4.025 1.00 95.75 91 ASP A CA 1
ATOM 661 C C . ASP A 1 91 ? 14.642 17.982 -2.933 1.00 95.75 91 ASP A C 1
ATOM 663 O O . ASP A 1 91 ? 15.653 17.325 -3.189 1.00 95.75 91 ASP A O 1
ATOM 667 N N . ASP A 1 92 ? 14.374 18.420 -1.699 1.00 95.19 92 ASP A N 1
ATOM 668 C CA . ASP A 1 92 ? 15.238 18.133 -0.547 1.00 95.19 92 ASP A CA 1
ATOM 669 C C . ASP A 1 92 ? 15.314 16.625 -0.250 1.00 95.19 92 ASP A C 1
ATOM 671 O O . ASP A 1 92 ? 16.403 16.072 -0.080 1.00 95.19 92 ASP A O 1
ATOM 675 N N . PHE A 1 93 ? 14.180 15.914 -0.300 1.00 94.12 93 PHE A N 1
ATOM 676 C CA . PHE A 1 93 ? 14.167 14.457 -0.134 1.00 94.12 93 PHE A CA 1
ATOM 677 C C . PHE A 1 93 ? 14.989 13.737 -1.209 1.00 94.12 93 PHE A C 1
ATOM 679 O O . PHE A 1 93 ? 15.730 12.805 -0.898 1.00 94.12 93 PHE A O 1
ATOM 686 N N . ARG A 1 94 ? 14.899 14.165 -2.475 1.00 92.69 94 ARG A N 1
ATOM 687 C CA . ARG A 1 94 ? 15.704 13.605 -3.575 1.00 92.69 94 ARG A CA 1
ATOM 688 C C . ARG A 1 94 ? 17.193 13.889 -3.395 1.00 92.69 94 ARG A C 1
ATOM 690 O O . ARG A 1 94 ? 18.005 13.040 -3.750 1.00 92.69 94 ARG A O 1
ATOM 697 N N . ALA A 1 95 ? 17.544 15.060 -2.866 1.00 94.88 95 ALA A N 1
ATOM 698 C CA . ALA A 1 95 ? 18.930 15.459 -2.653 1.00 94.88 95 ALA A CA 1
ATOM 699 C C . ALA A 1 95 ? 19.577 14.741 -1.458 1.00 94.88 95 ALA A C 1
ATOM 701 O O . ALA A 1 95 ? 20.748 14.370 -1.530 1.00 94.88 95 ALA A O 1
ATOM 702 N N . THR A 1 96 ? 18.833 14.540 -0.367 1.00 94.94 96 THR A N 1
ATOM 703 C CA . THR A 1 96 ? 19.377 14.011 0.897 1.00 94.94 96 THR A CA 1
ATOM 704 C C . THR A 1 96 ? 19.063 12.534 1.132 1.00 94.94 96 THR A C 1
ATOM 706 O O . THR A 1 96 ? 19.729 11.881 1.934 1.00 94.94 96 THR A O 1
ATOM 709 N N . GLY A 1 97 ? 18.045 11.993 0.460 1.00 92.69 97 GLY A N 1
ATOM 710 C CA . GLY A 1 97 ? 17.505 10.658 0.719 1.00 92.69 97 GLY A CA 1
ATOM 711 C C . GLY A 1 97 ? 16.685 10.561 2.010 1.00 92.69 97 GLY A C 1
ATOM 712 O O . GLY A 1 97 ? 16.271 9.460 2.382 1.00 92.69 97 GLY A O 1
ATOM 713 N N . THR A 1 98 ? 16.438 11.683 2.696 1.00 94.25 98 THR A N 1
ATOM 714 C CA . THR A 1 98 ? 15.714 11.746 3.974 1.00 94.25 98 THR A CA 1
ATOM 715 C C . THR A 1 98 ? 14.676 12.855 3.989 1.00 94.25 98 THR A C 1
ATOM 717 O O . THR A 1 98 ? 14.843 13.884 3.349 1.00 94.25 98 THR A O 1
ATOM 720 N N . PHE A 1 99 ? 13.583 12.641 4.706 1.00 94.50 99 PHE A N 1
ATOM 721 C CA . PHE A 1 99 ? 12.475 13.582 4.791 1.00 94.50 99 PHE A CA 1
ATOM 722 C C . PHE A 1 99 ? 11.938 13.617 6.216 1.00 94.50 99 PHE A C 1
ATOM 724 O O . PHE A 1 99 ? 11.866 12.581 6.885 1.00 94.50 99 PHE A O 1
ATOM 731 N N . ARG A 1 100 ? 11.519 14.799 6.668 1.00 95.88 100 ARG A N 1
ATOM 732 C CA . ARG A 1 100 ? 10.880 14.997 7.967 1.00 95.88 100 ARG A CA 1
ATOM 733 C C . ARG A 1 100 ? 9.718 15.977 7.837 1.00 95.88 100 ARG A C 1
ATOM 735 O O . ARG A 1 100 ? 9.890 17.066 7.301 1.00 95.88 100 ARG A O 1
ATOM 742 N N . LEU A 1 101 ? 8.557 15.588 8.355 1.00 95.62 101 LEU A N 1
ATOM 743 C CA . LEU A 1 101 ? 7.412 16.474 8.524 1.00 95.62 101 LEU A CA 1
ATOM 744 C C . LEU A 1 101 ? 7.697 17.520 9.598 1.00 95.62 101 LEU A C 1
ATOM 746 O O . LEU A 1 101 ? 8.335 17.229 10.616 1.00 95.62 101 LEU A O 1
ATOM 750 N N . ASP A 1 102 ? 7.141 18.711 9.402 1.00 94.00 102 ASP A N 1
ATOM 751 C CA . ASP A 1 102 ? 6.998 19.664 10.494 1.00 94.00 102 ASP A CA 1
ATOM 752 C C . ASP A 1 102 ? 6.147 19.041 11.631 1.00 94.00 102 ASP A C 1
ATOM 754 O O . ASP A 1 102 ? 5.214 18.277 11.344 1.00 94.00 102 ASP A O 1
ATOM 758 N N . PRO A 1 103 ? 6.444 19.312 12.918 1.00 94.50 103 PRO A N 1
ATOM 759 C CA . PRO A 1 103 ? 5.672 18.772 14.035 1.00 94.50 103 PRO A CA 1
ATOM 760 C C . PRO A 1 103 ? 4.160 19.016 13.937 1.00 94.50 103 PRO A C 1
ATOM 762 O O . PRO A 1 103 ? 3.390 18.113 14.271 1.00 94.50 103 PRO A O 1
ATOM 765 N N . ASP A 1 104 ? 3.725 20.172 13.430 1.00 94.56 104 ASP A N 1
ATOM 766 C CA . ASP A 1 104 ? 2.304 20.488 13.270 1.00 94.56 104 ASP A CA 1
ATOM 767 C C . ASP A 1 104 ? 1.679 19.654 12.141 1.00 94.56 104 ASP A C 1
ATOM 769 O O . ASP A 1 104 ? 0.566 19.134 12.279 1.00 94.56 104 ASP A O 1
ATOM 773 N N . GLN A 1 105 ? 2.419 19.435 11.047 1.00 94.75 105 GLN A N 1
ATOM 774 C CA . GLN A 1 105 ? 2.000 18.536 9.967 1.00 94.75 105 GLN A CA 1
ATOM 775 C C . GLN A 1 105 ? 1.854 17.099 10.471 1.00 94.75 105 GLN A C 1
ATOM 777 O O . GLN A 1 105 ? 0.839 16.450 10.203 1.00 94.75 105 GLN A O 1
ATOM 782 N N . HIS A 1 106 ? 2.831 16.600 11.233 1.00 96.38 106 HIS A N 1
ATOM 783 C CA . HIS A 1 106 ? 2.776 15.248 11.791 1.00 96.38 106 HIS A CA 1
ATOM 784 C C . HIS A 1 106 ? 1.621 15.098 12.789 1.00 96.38 106 HIS A C 1
ATOM 786 O O . HIS A 1 106 ? 0.848 14.140 12.700 1.00 96.38 106 HIS A O 1
ATOM 792 N N . ALA A 1 107 ? 1.426 16.084 13.670 1.00 94.88 107 ALA A N 1
ATOM 793 C CA . ALA A 1 107 ? 0.313 16.109 14.614 1.00 94.88 107 ALA A CA 1
ATOM 794 C C . ALA A 1 107 ? -1.055 16.108 13.908 1.00 94.88 107 ALA A C 1
ATOM 796 O O . ALA A 1 107 ? -1.974 15.411 14.348 1.00 94.88 107 ALA A O 1
ATOM 797 N N . SER A 1 108 ? -1.187 16.814 12.777 1.00 94.38 108 SER A N 1
ATOM 798 C CA . SER A 1 108 ? -2.431 16.843 11.992 1.00 94.38 108 SER A CA 1
ATOM 799 C C . SER A 1 108 ? -2.859 15.454 11.489 1.00 94.38 108 SER A C 1
ATOM 801 O O . SER A 1 108 ? -4.055 15.153 11.411 1.00 94.38 108 SER A O 1
ATOM 803 N N . LEU A 1 109 ? -1.896 14.564 11.218 1.00 95.94 109 LEU A N 1
ATOM 804 C CA . LEU A 1 109 ? -2.150 13.206 10.735 1.00 95.94 109 LEU A CA 1
ATOM 805 C C . LEU A 1 109 ? -2.598 12.253 11.852 1.00 95.94 109 LEU A C 1
ATOM 807 O O . LEU A 1 109 ? -3.387 11.339 11.593 1.00 95.94 109 LEU A O 1
ATOM 811 N N . ALA A 1 110 ? -2.147 12.472 13.091 1.00 90.38 110 ALA A N 1
ATOM 812 C CA . ALA A 1 110 ? -2.325 11.542 14.209 1.00 90.38 110 ALA A CA 1
ATOM 813 C C . ALA A 1 110 ? -3.799 11.197 14.493 1.00 90.38 110 ALA A C 1
ATOM 815 O O . ALA A 1 110 ? -4.127 10.064 14.857 1.00 90.38 110 ALA A O 1
ATOM 816 N N . SER A 1 111 ? -4.715 12.144 14.277 1.00 88.44 111 SER A N 1
ATOM 817 C CA . SER A 1 111 ? -6.148 11.956 14.540 1.00 88.44 111 SER A CA 1
ATOM 818 C C . SER A 1 111 ? -6.833 10.974 13.580 1.00 88.44 111 SER A C 1
ATOM 820 O O . SER A 1 111 ? -7.745 10.262 13.997 1.00 88.44 111 SER A O 1
ATOM 822 N N . GLY A 1 112 ? -6.368 10.871 12.330 1.00 95.69 112 GLY A N 1
ATOM 823 C CA . GLY A 1 112 ? -7.064 10.138 11.266 1.00 95.69 112 GLY A CA 1
ATOM 824 C C . GLY A 1 112 ? -6.249 9.055 10.562 1.00 95.69 112 GLY A C 1
ATOM 825 O O . GLY A 1 112 ? -6.820 8.324 9.743 1.00 95.69 112 GLY A O 1
ATOM 826 N N . TRP A 1 113 ? -4.952 8.957 10.853 1.00 98.12 113 TRP A N 1
ATOM 827 C CA . TRP A 1 113 ? -4.016 8.025 10.229 1.00 98.12 113 TRP A CA 1
ATOM 828 C C . TRP A 1 113 ? -3.274 7.180 11.266 1.00 98.12 113 TRP A C 1
ATOM 830 O O . TRP A 1 113 ? -3.059 7.607 12.401 1.00 98.12 113 TRP A O 1
ATOM 840 N N . ALA A 1 114 ? -2.888 5.968 10.873 1.00 98.00 114 ALA A N 1
ATOM 841 C CA . ALA A 1 114 ? -2.000 5.093 11.631 1.00 98.00 114 ALA A CA 1
ATOM 842 C C . ALA A 1 114 ? -1.146 4.252 10.672 1.00 98.00 114 ALA A C 1
ATOM 844 O O . ALA A 1 114 ? -1.579 3.970 9.556 1.00 98.00 114 ALA A O 1
ATOM 845 N N . GLY A 1 115 ? 0.033 3.828 11.122 1.00 97.44 115 GLY A N 1
ATOM 846 C CA . GLY A 1 115 ? 0.921 2.932 10.385 1.00 97.44 115 GLY A CA 1
ATOM 847 C C . GLY A 1 115 ? 1.353 1.751 11.250 1.00 97.44 115 GLY A C 1
ATOM 848 O O . GLY A 1 115 ? 1.546 1.914 12.454 1.00 97.44 115 GLY A O 1
ATOM 849 N N . ALA A 1 116 ? 1.517 0.577 10.642 1.00 98.31 116 ALA A N 1
ATOM 850 C CA . ALA A 1 116 ? 2.106 -0.593 11.287 1.00 98.31 116 ALA A CA 1
ATOM 851 C C . ALA A 1 116 ? 2.952 -1.405 10.302 1.00 98.31 116 ALA A C 1
ATOM 853 O O . ALA A 1 116 ? 2.683 -1.438 9.102 1.00 98.31 116 ALA A O 1
ATOM 854 N N . ARG A 1 117 ? 3.984 -2.062 10.832 1.00 98.06 117 ARG A N 1
ATOM 855 C CA . ARG A 1 117 ? 4.953 -2.872 10.089 1.00 98.06 117 ARG A CA 1
ATOM 856 C C . ARG A 1 117 ? 4.888 -4.321 10.556 1.00 98.06 117 ARG A C 1
ATOM 858 O O . ARG A 1 117 ? 4.842 -4.564 11.760 1.00 98.06 117 ARG A O 1
ATOM 865 N N . PHE A 1 118 ? 4.992 -5.257 9.616 1.00 98.56 118 PHE A N 1
ATOM 866 C CA . PHE A 1 118 ? 5.055 -6.692 9.901 1.00 98.56 118 PHE A CA 1
ATOM 867 C C . PHE A 1 118 ? 6.143 -7.373 9.064 1.00 98.56 118 PHE A C 1
ATOM 869 O O . PHE A 1 118 ? 6.363 -7.004 7.913 1.00 98.56 118 PHE A O 1
ATOM 876 N N . ASN A 1 119 ? 6.835 -8.351 9.650 1.00 98.50 119 ASN A N 1
ATOM 877 C CA . ASN A 1 119 ? 7.800 -9.197 8.944 1.00 98.50 119 ASN A CA 1
ATOM 878 C C . ASN A 1 119 ? 7.111 -10.441 8.352 1.00 98.50 119 ASN A C 1
ATOM 880 O O . ASN A 1 119 ? 5.955 -10.730 8.667 1.00 98.50 119 ASN A O 1
ATOM 884 N N . ASP A 1 120 ? 7.838 -11.198 7.528 1.00 98.56 120 ASP A N 1
ATOM 885 C CA . ASP A 1 120 ? 7.299 -12.390 6.859 1.00 98.56 120 ASP A CA 1
ATOM 886 C C . ASP A 1 120 ? 6.823 -13.476 7.839 1.00 98.56 120 ASP A C 1
ATOM 888 O O . ASP A 1 120 ? 5.832 -14.147 7.560 1.00 98.56 120 ASP A O 1
ATOM 892 N N . ASP A 1 121 ? 7.445 -13.607 9.016 1.00 98.69 121 ASP A N 1
ATOM 893 C CA . ASP A 1 121 ? 6.993 -14.553 10.046 1.00 98.69 121 ASP A CA 1
ATOM 894 C C . ASP A 1 121 ? 5.601 -14.194 10.580 1.00 98.69 121 ASP A C 1
ATOM 896 O O . ASP A 1 121 ? 4.732 -15.061 10.694 1.00 98.69 121 ASP A O 1
ATOM 900 N N . ALA A 1 122 ? 5.360 -12.911 10.875 1.00 98.75 122 ALA A N 1
ATOM 901 C CA . ALA A 1 122 ? 4.051 -12.434 11.308 1.00 98.75 122 ALA A CA 1
ATOM 902 C C . ALA A 1 122 ? 3.001 -12.596 10.199 1.00 98.75 122 ALA A C 1
ATOM 904 O O . ALA A 1 122 ? 1.872 -13.006 10.475 1.00 98.75 122 ALA A O 1
ATOM 905 N N . VAL A 1 123 ? 3.377 -12.320 8.945 1.00 98.81 123 VAL A N 1
ATOM 906 C CA . VAL A 1 123 ? 2.511 -12.519 7.772 1.00 98.81 123 VAL A CA 1
ATOM 907 C C . VAL A 1 123 ? 2.138 -13.993 7.624 1.00 98.81 123 VAL A C 1
ATOM 909 O O . VAL A 1 123 ? 0.953 -14.316 7.550 1.00 98.81 123 VAL A O 1
ATOM 912 N N . ARG A 1 124 ? 3.121 -14.899 7.674 1.00 98.75 124 ARG A N 1
ATOM 913 C CA . ARG A 1 124 ? 2.917 -16.352 7.620 1.00 98.75 124 ARG A CA 1
ATOM 914 C C . ARG A 1 124 ? 1.991 -16.833 8.735 1.00 98.75 124 ARG A C 1
ATOM 916 O O . ARG A 1 124 ? 1.046 -17.572 8.465 1.00 98.75 124 ARG A O 1
ATOM 923 N N . ALA A 1 125 ? 2.238 -16.396 9.969 1.00 98.81 125 ALA A N 1
ATOM 924 C CA . ALA A 1 125 ? 1.407 -16.747 11.117 1.00 98.81 125 ALA A CA 1
ATOM 925 C C . ALA A 1 125 ? -0.038 -16.252 10.951 1.00 98.81 125 ALA A C 1
ATOM 927 O O . ALA A 1 125 ? -0.969 -16.984 11.269 1.00 98.81 125 ALA A O 1
ATOM 928 N N . CYS A 1 126 ? -0.239 -15.048 10.404 1.00 98.75 126 CYS A N 1
ATOM 929 C CA . CYS A 1 126 ? -1.575 -14.520 10.133 1.00 98.75 126 CYS A CA 1
ATOM 930 C C . CYS A 1 126 ? -2.326 -15.328 9.069 1.00 98.75 126 CYS A C 1
ATOM 932 O O . CYS A 1 126 ? -3.528 -15.535 9.213 1.00 98.75 126 CYS A O 1
ATOM 934 N N . ILE A 1 127 ? -1.654 -15.766 8.000 1.00 98.81 127 ILE A N 1
ATOM 935 C CA . ILE A 1 127 ? -2.292 -16.590 6.961 1.00 98.81 127 ILE A CA 1
ATOM 936 C C . ILE A 1 127 ? -2.752 -17.925 7.562 1.00 98.81 127 ILE A C 1
ATOM 938 O O . ILE A 1 127 ? -3.883 -18.338 7.314 1.00 98.81 127 ILE A O 1
ATOM 942 N N . ALA A 1 128 ? -1.899 -18.570 8.364 1.00 98.69 128 ALA A N 1
ATOM 943 C CA . ALA A 1 128 ? -2.226 -19.827 9.036 1.00 98.69 128 ALA A CA 1
ATOM 944 C C . ALA A 1 128 ? -3.398 -19.666 10.023 1.00 98.69 128 ALA A C 1
ATOM 946 O O . ALA A 1 128 ? -4.383 -20.392 9.924 1.00 98.69 128 ALA A O 1
ATOM 947 N N . ASP A 1 129 ? -3.333 -18.659 10.904 1.00 98.50 129 ASP A N 1
ATOM 948 C CA . ASP A 1 129 ? -4.388 -18.346 11.880 1.00 98.50 129 ASP A CA 1
ATOM 949 C C . ASP A 1 129 ? -5.742 -18.102 11.199 1.00 98.50 129 ASP A C 1
ATOM 951 O O . ASP A 1 129 ? -6.761 -18.648 11.616 1.00 98.50 129 ASP A O 1
ATOM 955 N N . GLU A 1 130 ? -5.774 -17.327 10.111 1.00 98.25 130 GLU A N 1
ATOM 956 C CA . GLU A 1 130 ? -7.032 -17.035 9.419 1.00 98.25 130 GLU A CA 1
ATOM 957 C C . GLU A 1 130 ? -7.607 -18.239 8.677 1.00 98.25 130 GLU A C 1
ATOM 959 O O . GLU A 1 130 ? -8.832 -18.428 8.699 1.00 98.25 130 GLU A O 1
ATOM 964 N N . ALA A 1 131 ? -6.748 -19.073 8.088 1.00 98.12 131 ALA A N 1
ATOM 965 C CA . ALA A 1 131 ? -7.162 -20.322 7.466 1.00 98.12 131 ALA A CA 1
ATOM 966 C C . ALA A 1 131 ? -7.785 -21.271 8.504 1.00 98.12 131 ALA A C 1
ATOM 968 O O . ALA A 1 131 ? -8.896 -21.754 8.287 1.00 98.12 131 ALA A O 1
ATOM 969 N N . ASP A 1 132 ? -7.137 -21.459 9.655 1.00 98.00 132 ASP A N 1
ATOM 970 C CA . ASP A 1 132 ? -7.617 -22.350 10.718 1.00 98.00 132 ASP A CA 1
ATOM 971 C C . ASP A 1 132 ? -8.896 -21.822 11.383 1.00 98.00 132 ASP A C 1
ATOM 973 O O . ASP A 1 132 ? -9.851 -22.564 11.624 1.00 98.00 132 ASP A O 1
ATOM 977 N N . ARG A 1 133 ? -8.938 -20.519 11.678 1.00 97.38 133 ARG A N 1
ATOM 978 C CA . ARG A 1 133 ? -10.023 -19.893 12.442 1.00 97.38 133 ARG A CA 1
ATOM 979 C C . ARG A 1 133 ? -11.295 -19.686 11.626 1.00 97.38 133 ARG A C 1
ATOM 981 O O . A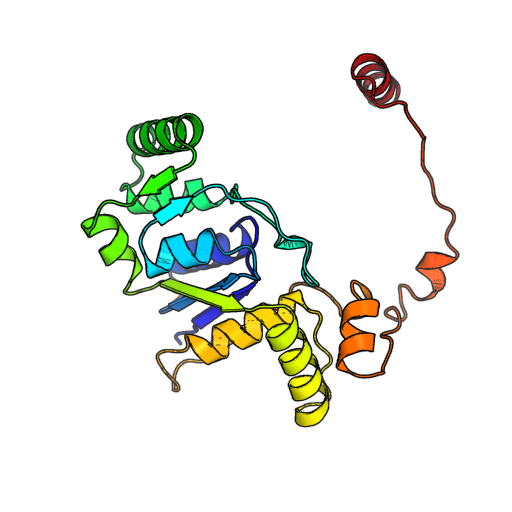RG A 1 133 ? -12.387 -19.708 12.192 1.00 97.38 133 ARG A O 1
ATOM 988 N N . SER A 1 134 ? -11.169 -19.405 10.329 1.00 96.94 134 SER A N 1
ATOM 989 C CA . SER A 1 134 ? -12.297 -18.971 9.491 1.00 96.94 134 SER A CA 1
ATOM 990 C C . SER A 1 134 ? -12.492 -19.774 8.206 1.00 96.94 134 SER A C 1
ATOM 992 O O . SER A 1 134 ? -13.520 -19.616 7.548 1.00 96.94 134 SER A O 1
ATOM 994 N N . GLY A 1 135 ? -11.523 -20.608 7.824 1.00 96.06 135 GLY A N 1
ATOM 995 C CA . GLY A 1 135 ? -11.487 -21.266 6.518 1.00 96.06 135 GLY A CA 1
ATOM 996 C C . GLY A 1 135 ? -11.105 -20.335 5.361 1.00 96.06 135 GLY A C 1
ATOM 997 O O . GLY A 1 135 ? -11.023 -20.790 4.221 1.00 96.06 135 GLY A O 1
ATOM 998 N N . LEU A 1 136 ? -10.872 -19.040 5.616 1.00 96.62 136 LEU A N 1
ATOM 999 C CA . LEU A 1 136 ? -10.444 -18.087 4.598 1.00 96.62 136 LEU A CA 1
ATOM 1000 C C . LEU A 1 136 ? -8.920 -18.099 4.468 1.00 96.62 136 LEU A C 1
ATOM 1002 O O . LEU A 1 136 ? -8.197 -17.701 5.377 1.00 96.62 136 LEU A O 1
ATOM 1006 N N . VAL A 1 137 ? -8.439 -18.486 3.292 1.00 97.62 137 VAL A N 1
ATOM 1007 C CA . VAL A 1 137 ? -7.017 -18.410 2.954 1.00 97.62 137 VAL A CA 1
ATOM 1008 C C . VAL A 1 137 ? -6.697 -17.014 2.427 1.00 97.62 137 VAL A C 1
ATOM 1010 O O . VAL A 1 137 ? -7.301 -16.558 1.455 1.00 97.62 137 VAL A O 1
ATOM 1013 N N . LEU A 1 138 ? -5.741 -16.339 3.063 1.00 98.50 138 LEU A N 1
ATOM 1014 C CA . LEU A 1 138 ? -5.286 -15.008 2.667 1.00 98.50 138 LEU A CA 1
ATOM 1015 C C . LEU A 1 138 ? -4.048 -15.085 1.776 1.00 98.50 138 LEU A C 1
ATOM 1017 O O . LEU A 1 138 ? -3.188 -15.942 1.962 1.00 98.50 138 LEU A O 1
ATOM 1021 N N . ASP A 1 139 ? -3.926 -14.140 0.848 1.00 98.75 139 ASP A N 1
ATOM 1022 C CA . ASP A 1 139 ? -2.633 -13.833 0.241 1.00 98.75 139 ASP A CA 1
ATOM 1023 C C . ASP A 1 139 ? -1.770 -13.000 1.228 1.00 98.75 139 ASP A C 1
ATOM 1025 O O . ASP A 1 139 ? -2.320 -12.339 2.120 1.00 98.75 139 ASP A O 1
ATOM 1029 N N . PRO A 1 140 ? -0.433 -12.983 1.076 1.00 98.75 140 PRO A N 1
ATOM 1030 C CA . PRO A 1 140 ? 0.465 -12.282 1.996 1.00 98.75 140 PRO A CA 1
ATOM 1031 C C . PRO A 1 140 ? 0.202 -10.773 2.106 1.00 98.75 140 PRO A C 1
ATOM 1033 O O . PRO A 1 140 ? 0.336 -10.212 3.193 1.00 98.75 140 PRO A O 1
ATOM 1036 N N . HIS A 1 141 ? -0.248 -10.103 1.041 1.00 98.75 141 HIS A N 1
ATOM 1037 C CA . HIS A 1 141 ? -0.582 -8.676 1.094 1.00 98.75 141 HIS A CA 1
ATOM 1038 C C . HIS A 1 141 ? -1.842 -8.454 1.936 1.00 98.75 141 HIS A C 1
ATOM 1040 O O . HIS A 1 141 ? -1.859 -7.601 2.823 1.00 98.75 141 HIS A O 1
ATOM 1046 N N . THR A 1 142 ? -2.890 -9.256 1.719 1.00 98.81 142 THR A N 1
ATOM 1047 C CA . THR A 1 142 ? -4.111 -9.197 2.536 1.00 98.81 142 THR A CA 1
ATOM 1048 C C . THR A 1 142 ? -3.815 -9.449 4.015 1.00 98.81 142 THR A C 1
ATOM 1050 O O . THR A 1 142 ? -4.341 -8.738 4.875 1.00 98.81 142 THR A O 1
ATOM 1053 N N . ALA A 1 143 ? -2.933 -10.402 4.328 1.00 98.81 143 ALA A N 1
ATOM 1054 C CA . ALA A 1 143 ? -2.515 -10.680 5.700 1.00 98.81 143 ALA A CA 1
ATOM 1055 C C . ALA A 1 143 ? -1.853 -9.461 6.374 1.00 98.81 143 ALA A C 1
ATOM 1057 O O . ALA A 1 143 ? -2.187 -9.154 7.519 1.00 98.81 143 ALA A O 1
ATOM 1058 N N . VAL A 1 144 ? -1.018 -8.687 5.665 1.00 98.81 144 VAL A N 1
ATOM 1059 C CA . VAL A 1 144 ? -0.492 -7.404 6.181 1.00 98.81 144 VAL A CA 1
ATOM 1060 C C . VAL A 1 144 ? -1.627 -6.422 6.506 1.00 98.81 144 VAL A C 1
ATOM 1062 O O . VAL A 1 144 ? -1.613 -5.780 7.558 1.00 98.81 144 VAL A O 1
ATOM 1065 N N . GLY A 1 145 ? -2.645 -6.327 5.645 1.00 98.75 145 GLY A N 1
ATOM 1066 C CA . GLY A 1 145 ? -3.824 -5.488 5.881 1.00 98.75 145 GLY A CA 1
ATOM 1067 C C . GLY A 1 145 ? -4.615 -5.898 7.129 1.00 98.75 145 GLY A C 1
ATOM 1068 O O . GLY A 1 145 ? -5.034 -5.041 7.912 1.00 98.75 145 GLY A O 1
ATOM 1069 N N . VAL A 1 146 ? -4.786 -7.204 7.345 1.00 98.75 146 VAL A N 1
ATOM 1070 C CA . VAL A 1 146 ? -5.467 -7.782 8.516 1.00 98.75 146 VAL A CA 1
ATOM 1071 C C . VAL A 1 146 ? -4.662 -7.556 9.797 1.00 98.75 146 VAL A C 1
ATOM 1073 O O . VAL A 1 146 ? -5.224 -7.141 10.812 1.00 98.75 146 VAL A O 1
ATOM 1076 N N . LEU A 1 147 ? -3.346 -7.761 9.755 1.00 98.88 147 LEU A N 1
ATOM 1077 C CA . LEU A 1 147 ? -2.450 -7.491 10.878 1.00 98.88 147 LEU A CA 1
ATOM 1078 C C . LEU A 1 147 ? -2.473 -6.012 11.274 1.00 98.88 147 LEU A C 1
ATOM 1080 O O . LEU A 1 147 ? -2.668 -5.691 12.447 1.00 98.88 147 LEU A O 1
ATOM 1084 N N . ALA A 1 148 ? -2.365 -5.105 10.301 1.00 98.75 148 ALA A N 1
ATOM 1085 C CA . ALA A 1 148 ? -2.430 -3.667 10.545 1.00 98.75 148 ALA A CA 1
ATOM 1086 C C . ALA A 1 148 ? -3.793 -3.249 11.123 1.00 98.75 148 ALA A C 1
ATOM 1088 O O . ALA A 1 148 ? -3.853 -2.464 12.072 1.00 98.75 148 ALA A O 1
ATOM 1089 N N . ALA A 1 149 ? -4.888 -3.839 10.628 1.00 98.62 149 ALA A N 1
ATOM 1090 C CA . ALA A 1 149 ? -6.223 -3.632 11.181 1.00 98.62 149 ALA A CA 1
ATOM 1091 C C . ALA A 1 149 ? -6.275 -4.017 12.664 1.00 98.62 149 ALA A C 1
ATOM 1093 O O . ALA A 1 149 ? -6.756 -3.234 13.480 1.00 98.62 149 ALA A O 1
ATOM 1094 N N . ARG A 1 150 ? -5.761 -5.198 13.025 1.00 97.81 150 ARG A N 1
ATOM 1095 C CA . ARG A 1 150 ? -5.745 -5.694 14.412 1.00 97.81 150 ARG A CA 1
ATOM 1096 C C . ARG A 1 150 ? -4.877 -4.830 15.323 1.00 97.81 150 ARG A C 1
ATOM 1098 O O . ARG A 1 150 ? -5.308 -4.505 16.423 1.00 97.81 150 ARG A O 1
ATOM 1105 N N . ALA A 1 151 ? -3.692 -4.441 14.860 1.00 98.19 151 ALA A N 1
ATOM 1106 C CA . ALA A 1 151 ? -2.725 -3.692 15.657 1.00 98.19 151 ALA A CA 1
ATOM 1107 C C . ALA A 1 151 ? -3.138 -2.232 15.901 1.00 98.19 151 ALA A C 1
ATOM 1109 O O . ALA A 1 151 ? -2.846 -1.680 16.959 1.00 98.19 151 ALA A O 1
ATOM 1110 N N . CYS A 1 152 ? -3.806 -1.595 14.934 1.00 97.75 152 CYS A N 1
ATOM 1111 C CA . CYS A 1 152 ? -4.072 -0.156 14.983 1.00 97.75 152 CYS A CA 1
ATOM 1112 C C . CYS A 1 152 ? -5.532 0.217 15.244 1.00 97.75 152 CYS A C 1
ATOM 1114 O O . CYS A 1 152 ? -5.820 1.411 15.347 1.00 97.75 152 CYS A O 1
ATOM 1116 N N . ARG A 1 153 ? -6.470 -0.736 15.315 1.00 96.69 153 ARG A N 1
ATOM 1117 C CA . ARG A 1 153 ? -7.892 -0.427 15.533 1.00 96.69 153 ARG A CA 1
ATOM 1118 C C . ARG A 1 153 ? -8.088 0.347 16.838 1.00 96.69 153 ARG A C 1
ATOM 1120 O O . ARG A 1 153 ? -7.837 -0.177 17.917 1.00 96.69 153 ARG A O 1
ATOM 1127 N N . ARG A 1 154 ? -8.589 1.582 16.726 1.00 94.94 154 ARG A N 1
ATOM 1128 C CA . ARG A 1 154 ? -8.816 2.472 17.881 1.00 94.94 154 ARG A CA 1
ATOM 1129 C C . ARG A 1 154 ? -10.154 2.239 18.569 1.00 94.94 154 ARG A C 1
ATOM 1131 O O . ARG A 1 154 ? -10.223 2.268 19.790 1.00 94.94 154 ARG A O 1
ATOM 1138 N N . ASP A 1 155 ? -11.205 2.017 17.783 1.00 96.00 155 ASP A N 1
ATOM 1139 C CA . ASP A 1 155 ? -12.574 1.901 18.285 1.00 96.00 155 ASP A CA 1
ATOM 1140 C C . ASP A 1 155 ? -13.192 0.543 17.892 1.00 96.00 155 ASP A C 1
ATOM 1142 O O . ASP A 1 155 ? -13.455 0.292 16.708 1.00 96.00 155 ASP A O 1
ATOM 1146 N N . PRO A 1 156 ? -13.433 -0.356 18.865 1.00 96.00 156 PRO A N 1
ATOM 1147 C CA . PRO A 1 156 ? -14.103 -1.633 18.638 1.00 96.00 156 PRO A CA 1
ATOM 1148 C C . PRO A 1 156 ? -15.570 -1.530 18.192 1.00 96.00 156 PRO A C 1
ATOM 1150 O O . PRO A 1 156 ? -16.100 -2.504 17.655 1.00 96.00 156 PRO A O 1
ATOM 1153 N N . SER A 1 157 ? -16.229 -0.386 18.391 1.00 97.31 157 SER A N 1
ATOM 1154 C CA . SER A 1 157 ? -17.606 -0.146 17.943 1.00 97.31 157 SER A CA 1
ATOM 1155 C C . SER A 1 157 ? -17.694 0.229 16.460 1.00 97.31 157 SER A C 1
ATOM 1157 O O . SER A 1 157 ? -18.735 0.039 15.832 1.00 97.31 157 SER A O 1
ATOM 1159 N N . ILE A 1 158 ? -16.590 0.703 15.872 1.00 98.06 158 ILE A N 1
ATOM 1160 C CA . ILE A 1 158 ? -16.518 1.076 14.458 1.00 98.06 158 ILE A CA 1
ATOM 1161 C C . ILE A 1 158 ? -16.031 -0.134 13.650 1.00 98.06 158 ILE A C 1
ATOM 1163 O O . ILE A 1 158 ? -15.003 -0.732 13.999 1.00 98.06 158 ILE A O 1
ATOM 1167 N N . PRO A 1 159 ? -16.737 -0.533 12.575 1.00 98.19 159 PRO A N 1
ATOM 1168 C CA . PRO A 1 159 ? -16.288 -1.627 11.725 1.00 98.19 159 PRO A CA 1
ATOM 1169 C C . PRO A 1 159 ? -14.963 -1.267 11.047 1.00 98.19 159 PRO A C 1
ATOM 1171 O O . PRO A 1 159 ? -14.791 -0.157 10.540 1.00 98.19 159 PRO A O 1
ATOM 1174 N N . MET A 1 160 ? -14.037 -2.225 11.037 1.00 98.50 160 MET A N 1
ATOM 1175 C CA . MET A 1 160 ? -12.747 -2.125 10.360 1.00 98.50 160 MET A CA 1
ATOM 1176 C C . MET A 1 160 ? -12.763 -3.021 9.123 1.00 98.50 160 MET A C 1
ATOM 1178 O O . MET A 1 160 ? -12.972 -4.227 9.241 1.00 98.50 160 MET A O 1
ATOM 1182 N N . VAL A 1 161 ? -12.525 -2.435 7.953 1.00 98.56 161 VAL A N 1
ATOM 1183 C CA . VAL A 1 161 ? -12.431 -3.147 6.675 1.00 98.56 161 VAL A CA 1
ATOM 1184 C C . VAL A 1 161 ? -10.961 -3.251 6.276 1.00 98.56 161 VAL A C 1
ATOM 1186 O O . VAL A 1 161 ? -10.331 -2.248 5.945 1.00 98.56 161 VAL A O 1
ATOM 1189 N N . ALA A 1 162 ? -10.409 -4.463 6.299 1.00 98.56 162 ALA A N 1
ATOM 1190 C CA . ALA A 1 162 ? -9.090 -4.740 5.738 1.00 98.56 162 ALA A CA 1
ATOM 1191 C C . ALA A 1 162 ? -9.218 -5.037 4.237 1.00 98.56 162 ALA A C 1
ATOM 1193 O O . ALA A 1 162 ? -10.049 -5.852 3.834 1.00 98.56 162 ALA A O 1
ATOM 1194 N N . LEU A 1 163 ? -8.423 -4.366 3.405 1.00 98.69 163 LEU A N 1
ATOM 1195 C CA . LEU A 1 163 ? -8.467 -4.559 1.956 1.00 98.69 163 LEU A CA 1
ATOM 1196 C C . LEU A 1 163 ? -7.725 -5.839 1.562 1.00 98.69 163 LEU A C 1
ATOM 1198 O O . LEU A 1 163 ? -6.523 -5.955 1.796 1.00 98.69 163 LEU A O 1
ATOM 1202 N N . ALA A 1 164 ? -8.439 -6.751 0.900 1.00 98.44 164 ALA A N 1
ATOM 1203 C CA . ALA A 1 164 ? -7.842 -7.900 0.236 1.00 98.44 164 ALA A CA 1
ATOM 1204 C C . ALA A 1 164 ? -7.411 -7.519 -1.186 1.00 98.44 164 ALA A C 1
ATOM 1206 O O . ALA A 1 164 ? -8.255 -7.278 -2.051 1.00 98.44 164 ALA A O 1
ATOM 1207 N N . THR A 1 165 ? -6.105 -7.387 -1.421 1.00 98.00 165 THR A N 1
ATOM 1208 C CA . THR A 1 165 ? -5.565 -6.786 -2.657 1.00 98.00 165 THR A CA 1
ATOM 1209 C C . THR A 1 165 ? -5.156 -7.806 -3.715 1.00 98.00 165 THR A C 1
ATOM 1211 O O . THR A 1 165 ? -4.981 -7.440 -4.880 1.00 98.00 165 THR A O 1
ATOM 1214 N N . ALA A 1 166 ? -5.043 -9.084 -3.355 1.00 98.06 166 ALA A N 1
ATOM 1215 C CA . ALA A 1 166 ? -4.765 -10.156 -4.293 1.00 98.06 166 ALA A CA 1
ATOM 1216 C C . ALA A 1 166 ? -5.499 -11.451 -3.925 1.00 98.06 166 ALA A C 1
ATOM 1218 O O . ALA A 1 166 ? -5.877 -11.698 -2.786 1.00 98.06 166 ALA A O 1
ATOM 1219 N N . HIS A 1 167 ? -5.702 -12.297 -4.934 1.00 98.19 167 HIS A N 1
ATOM 1220 C CA . HIS A 1 167 ? -6.169 -13.663 -4.728 1.00 98.19 167 HIS A CA 1
ATOM 1221 C C . HIS A 1 167 ? -4.994 -14.547 -4.255 1.00 98.19 167 HIS A C 1
ATOM 1223 O O . HIS A 1 167 ? -3.907 -14.406 -4.825 1.00 98.19 167 HIS A O 1
ATOM 1229 N N . PRO A 1 168 ? -5.184 -15.502 -3.318 1.00 98.00 168 PRO A N 1
ATOM 1230 C CA . PRO A 1 168 ? -4.113 -16.376 -2.810 1.00 98.00 168 PRO A CA 1
ATOM 1231 C C . PRO A 1 168 ? -3.317 -17.103 -3.903 1.00 98.00 168 PRO A C 1
ATOM 1233 O O . PRO A 1 168 ? -2.098 -17.213 -3.824 1.00 98.00 168 PRO A O 1
ATOM 1236 N N . ALA A 1 169 ? -3.990 -17.519 -4.982 1.00 97.38 169 ALA A N 1
ATOM 1237 C CA . ALA A 1 169 ? -3.363 -18.169 -6.142 1.00 97.38 169 ALA A CA 1
ATOM 1238 C C . ALA A 1 169 ? -2.317 -17.310 -6.881 1.00 97.38 169 ALA A C 1
ATOM 1240 O O . ALA A 1 169 ? -1.567 -17.841 -7.692 1.00 97.38 169 ALA A O 1
ATOM 1241 N N . LYS A 1 170 ? -2.250 -15.994 -6.626 1.00 97.62 170 LYS A N 1
ATOM 1242 C CA . LYS A 1 170 ? -1.184 -15.131 -7.161 1.00 97.62 170 LYS A CA 1
ATOM 1243 C C . LYS A 1 170 ? 0.142 -15.285 -6.413 1.00 97.62 170 LYS A C 1
ATOM 1245 O O . LYS A 1 170 ? 1.174 -14.938 -6.973 1.00 97.62 170 LYS A O 1
ATOM 1250 N N . PHE A 1 171 ? 0.109 -15.779 -5.175 1.00 98.19 171 PHE A N 1
ATOM 1251 C CA . PHE A 1 171 ? 1.282 -15.968 -4.317 1.00 98.19 171 PHE A CA 1
ATOM 1252 C C . PHE A 1 171 ? 1.262 -17.369 -3.687 1.00 98.19 171 PHE A C 1
ATOM 1254 O O . PHE A 1 171 ? 1.268 -17.500 -2.460 1.00 98.19 171 PHE A O 1
ATOM 1261 N N . PRO A 1 172 ? 1.196 -18.431 -4.513 1.00 97.56 172 PRO A N 1
ATOM 1262 C CA . PRO A 1 172 ? 0.915 -19.779 -4.035 1.00 97.56 172 PRO A CA 1
ATOM 1263 C C . PRO A 1 172 ? 2.003 -20.313 -3.097 1.00 97.56 172 PRO A C 1
ATOM 1265 O O . PRO A 1 172 ? 1.669 -21.012 -2.149 1.00 97.56 172 PRO A O 1
ATOM 1268 N N . ASP A 1 173 ? 3.268 -19.933 -3.299 1.00 98.19 173 ASP A N 1
ATOM 1269 C CA . ASP A 1 173 ? 4.391 -20.402 -2.477 1.00 98.19 173 ASP A CA 1
ATOM 1270 C C . ASP A 1 173 ? 4.318 -19.867 -1.038 1.00 98.19 173 ASP A C 1
ATOM 1272 O O . ASP A 1 173 ? 4.527 -20.612 -0.083 1.00 98.19 173 ASP A O 1
ATOM 1276 N N . ALA A 1 174 ? 3.955 -18.590 -0.862 1.00 98.19 174 ALA A N 1
ATOM 1277 C CA . ALA A 1 174 ? 3.777 -17.992 0.463 1.00 98.19 174 ALA A CA 1
ATOM 1278 C C . ALA A 1 174 ? 2.598 -18.630 1.215 1.00 98.19 174 ALA A C 1
ATOM 1280 O O . ALA A 1 174 ? 2.676 -18.886 2.418 1.00 98.19 174 ALA A O 1
ATOM 1281 N N . VAL A 1 175 ? 1.512 -18.919 0.494 1.00 98.50 175 VAL A N 1
ATOM 1282 C CA . VAL A 1 175 ? 0.314 -19.558 1.050 1.00 98.50 175 VAL A CA 1
ATOM 1283 C C . VAL A 1 175 ? 0.592 -21.010 1.438 1.00 98.50 175 VAL A C 1
ATOM 1285 O O . VAL A 1 175 ? 0.234 -21.430 2.539 1.00 98.50 175 VAL A O 1
ATOM 1288 N N . GLU A 1 176 ? 1.269 -21.764 0.573 1.00 98.50 176 GLU A N 1
ATOM 1289 C CA . GLU A 1 176 ? 1.650 -23.153 0.829 1.00 98.50 176 GLU A CA 1
ATOM 1290 C C . GLU A 1 176 ? 2.617 -23.253 2.014 1.00 98.50 176 GLU A C 1
ATOM 1292 O O . GLU A 1 176 ? 2.416 -24.081 2.900 1.00 98.50 176 GLU A O 1
ATOM 1297 N N . ALA A 1 177 ? 3.596 -22.351 2.117 1.00 98.25 177 ALA A N 1
ATOM 1298 C CA . ALA A 1 177 ? 4.503 -22.299 3.262 1.00 98.25 177 ALA A CA 1
ATOM 1299 C C . ALA A 1 177 ? 3.789 -22.002 4.597 1.00 98.25 177 ALA A C 1
ATOM 1301 O O . ALA A 1 177 ? 4.259 -22.420 5.663 1.00 98.25 177 ALA A O 1
ATOM 1302 N N . ALA A 1 178 ? 2.677 -21.262 4.563 1.00 98.25 178 ALA A N 1
ATOM 1303 C CA . ALA A 1 178 ? 1.894 -20.919 5.747 1.00 98.25 178 ALA A CA 1
ATOM 1304 C C . ALA A 1 178 ? 0.902 -22.017 6.152 1.00 98.25 178 ALA A C 1
ATOM 1306 O O . ALA A 1 178 ? 0.757 -22.294 7.338 1.00 98.25 178 ALA A O 1
ATOM 1307 N N . THR A 1 179 ? 0.237 -22.640 5.179 1.00 97.94 179 THR A N 1
ATOM 1308 C CA . THR A 1 179 ? -0.943 -23.495 5.414 1.00 97.94 179 THR A CA 1
ATOM 1309 C C . THR A 1 179 ? -0.728 -24.968 5.065 1.00 97.94 179 THR A C 1
ATOM 1311 O O . THR A 1 179 ? -1.556 -25.806 5.405 1.00 97.94 179 THR A O 1
ATOM 1314 N N . GLY A 1 180 ? 0.343 -25.302 4.341 1.00 97.38 180 GLY A N 1
ATOM 1315 C CA . GLY A 1 180 ? 0.527 -26.613 3.710 1.00 97.38 180 GLY A CA 1
ATOM 1316 C C . GLY A 1 180 ? -0.396 -26.866 2.509 1.00 97.38 180 GLY A C 1
ATOM 1317 O O . GLY A 1 180 ? -0.343 -27.939 1.914 1.00 97.38 180 GLY A O 1
ATOM 1318 N N . PHE A 1 181 ? -1.240 -25.898 2.140 1.00 94.38 181 PHE A N 1
ATOM 1319 C CA . PHE A 1 181 ? -2.166 -25.975 1.017 1.00 94.38 181 PHE A CA 1
ATOM 1320 C C . PHE A 1 181 ? -1.725 -25.040 -0.111 1.00 94.38 181 PHE A C 1
ATOM 1322 O O . PHE A 1 181 ? -1.540 -23.839 0.097 1.00 94.38 181 PHE A O 1
ATOM 1329 N N . ARG A 1 182 ? -1.612 -25.577 -1.331 1.00 96.88 182 ARG A N 1
ATOM 1330 C CA . ARG A 1 182 ? -1.311 -24.785 -2.527 1.00 96.88 182 ARG A CA 1
ATOM 1331 C C . ARG A 1 182 ? -2.607 -24.312 -3.203 1.00 96.88 182 ARG A C 1
ATOM 1333 O O . ARG A 1 182 ? -3.363 -25.145 -3.708 1.00 96.88 182 ARG A O 1
ATOM 1340 N N . PRO A 1 183 ? -2.881 -22.997 -3.257 1.00 95.00 183 PRO A N 1
ATOM 1341 C CA . PRO A 1 183 ? -4.121 -22.482 -3.827 1.00 95.00 183 PRO A CA 1
ATOM 1342 C C . PRO A 1 183 ? -4.166 -22.664 -5.349 1.00 95.00 183 PRO A C 1
ATOM 1344 O O . PRO A 1 183 ? -3.273 -22.215 -6.067 1.00 95.00 183 PRO A O 1
ATOM 1347 N N . GLY A 1 184 ? -5.240 -23.283 -5.845 1.00 94.19 184 GLY A N 1
ATOM 1348 C CA . GLY A 1 184 ? -5.517 -23.403 -7.278 1.00 94.19 184 GLY A CA 1
ATOM 1349 C C . GLY A 1 184 ? -6.048 -22.107 -7.901 1.00 94.19 184 GLY A C 1
ATOM 1350 O O . GLY A 1 184 ? -6.554 -21.218 -7.207 1.00 94.19 184 GLY A O 1
ATOM 1351 N N . LEU A 1 185 ? -5.959 -22.004 -9.230 1.00 95.31 185 LEU A N 1
ATOM 1352 C CA . LEU A 1 185 ? -6.562 -20.900 -9.979 1.00 95.31 185 LEU A CA 1
ATOM 1353 C C . LEU A 1 185 ? -8.100 -20.942 -9.887 1.00 95.31 185 LEU A C 1
ATOM 1355 O O . LEU A 1 185 ? -8.687 -22.025 -9.822 1.00 95.31 185 LEU A O 1
ATOM 1359 N N . PRO A 1 186 ? -8.781 -19.781 -9.928 1.00 94.56 186 PRO A N 1
ATOM 1360 C CA . PRO A 1 186 ? -10.232 -19.736 -10.087 1.00 94.56 186 PRO A CA 1
ATOM 1361 C C . PRO A 1 186 ? -10.681 -20.496 -11.341 1.00 94.56 186 PRO A C 1
ATOM 1363 O O . PRO A 1 186 ? -9.992 -20.465 -12.356 1.00 94.56 186 PRO A O 1
ATOM 1366 N N . GLY A 1 187 ? -11.873 -21.102 -11.320 1.00 95.50 187 GLY A N 1
ATOM 1367 C CA . GLY A 1 187 ? -12.334 -21.975 -12.413 1.00 95.50 187 GLY A CA 1
ATOM 1368 C C . GLY A 1 187 ? -12.321 -21.339 -13.813 1.00 95.50 187 GLY A C 1
ATOM 1369 O O . GLY A 1 187 ? -11.993 -22.007 -14.784 1.00 95.50 187 GLY A O 1
ATOM 1370 N N . HIS A 1 188 ? -12.592 -20.034 -13.928 1.00 95.81 188 HIS A N 1
ATOM 1371 C CA . HIS A 1 188 ? -12.550 -19.302 -15.207 1.00 95.81 188 HIS A CA 1
ATOM 1372 C C . HIS A 1 188 ? -11.125 -19.008 -15.728 1.00 95.81 188 HIS A C 1
ATOM 1374 O O . HIS A 1 188 ? -10.967 -18.473 -16.826 1.00 95.81 188 HIS A O 1
ATOM 1380 N N . LEU A 1 189 ? -10.098 -19.320 -14.932 1.00 96.88 189 LEU A N 1
ATOM 1381 C CA . LEU A 1 189 ? -8.674 -19.231 -15.264 1.00 96.88 189 LEU A CA 1
ATOM 1382 C C . LEU A 1 189 ? -7.980 -20.598 -15.180 1.00 96.88 189 LEU A C 1
ATOM 1384 O O . LEU A 1 189 ? -6.757 -20.643 -15.210 1.00 96.88 189 LEU A O 1
ATOM 1388 N N . ALA A 1 190 ? -8.716 -21.707 -15.058 1.00 94.25 190 ALA A N 1
ATOM 1389 C CA . ALA A 1 190 ? -8.115 -23.030 -14.869 1.00 94.25 190 ALA A CA 1
ATOM 1390 C C . ALA A 1 190 ? -7.175 -23.442 -16.020 1.00 94.25 190 ALA A C 1
ATOM 1392 O O . ALA A 1 190 ? -6.209 -24.156 -15.782 1.00 94.25 190 ALA A O 1
ATOM 1393 N N . ASP A 1 191 ? -7.429 -22.948 -17.235 1.00 95.94 191 ASP A N 1
ATOM 1394 C CA . ASP A 1 191 ? -6.638 -23.182 -18.448 1.00 95.94 191 ASP A CA 1
ATOM 1395 C C . ASP A 1 191 ? -5.537 -22.129 -18.675 1.00 95.94 191 ASP A C 1
ATOM 1397 O O . ASP A 1 191 ? -4.885 -22.144 -19.714 1.00 95.94 191 ASP A O 1
ATOM 1401 N N . LEU A 1 192 ? -5.336 -21.172 -17.755 1.00 96.50 192 LEU A N 1
ATOM 1402 C CA . LEU A 1 192 ? -4.457 -20.013 -17.976 1.00 96.50 192 LEU A CA 1
ATOM 1403 C C . LEU A 1 192 ? -3.035 -20.416 -18.392 1.00 96.50 192 LEU A C 1
ATOM 1405 O O . LEU A 1 192 ? -2.458 -19.759 -19.253 1.00 96.50 192 LEU A O 1
ATOM 1409 N N . HIS A 1 193 ? -2.497 -21.483 -17.799 1.00 93.62 193 HIS A N 1
ATOM 1410 C CA . HIS A 1 193 ? -1.150 -21.984 -18.090 1.00 93.62 193 HIS A CA 1
ATOM 1411 C C . HIS A 1 193 ? -1.042 -22.741 -19.424 1.00 93.62 193 HIS A C 1
ATOM 1413 O O . HIS A 1 193 ? 0.067 -22.919 -19.917 1.00 93.62 193 HIS A O 1
ATOM 1419 N N . ASP A 1 194 ? -2.166 -23.142 -20.022 1.00 96.06 194 ASP A N 1
ATOM 1420 C CA . ASP A 1 194 ? -2.209 -23.844 -21.311 1.00 96.06 194 ASP A CA 1
ATOM 1421 C C . ASP A 1 194 ? -2.395 -22.880 -22.497 1.00 96.06 194 ASP A C 1
ATOM 1423 O O . ASP A 1 194 ? -2.280 -23.271 -23.664 1.00 96.06 194 ASP A O 1
ATOM 1427 N N . ARG A 1 195 ? -2.711 -21.605 -22.227 1.00 96.94 195 ARG A N 1
ATOM 1428 C CA . ARG A 1 195 ? -2.926 -20.597 -23.271 1.00 96.94 195 ARG A CA 1
ATOM 1429 C C . ARG A 1 195 ? -1.593 -20.206 -23.920 1.00 96.94 195 ARG A C 1
ATOM 1431 O O . ARG A 1 195 ? -0.610 -19.998 -23.213 1.00 96.94 195 ARG A O 1
ATOM 1438 N N . PRO A 1 196 ? -1.547 -20.025 -25.253 1.00 97.44 196 PRO A N 1
ATOM 1439 C CA . PRO A 1 196 ? -0.324 -19.610 -25.927 1.00 97.44 196 PRO A CA 1
ATOM 1440 C C . PRO A 1 196 ? 0.086 -18.195 -25.500 1.00 97.44 196 PRO A C 1
ATOM 1442 O O . PRO A 1 196 ? -0.691 -17.244 -25.629 1.00 97.44 196 PRO A O 1
ATOM 1445 N N . GLU A 1 197 ? 1.327 -18.043 -25.041 1.00 97.50 197 GLU A N 1
ATOM 1446 C CA . GLU A 1 197 ? 1.913 -16.732 -24.774 1.00 97.50 197 GLU A CA 1
ATOM 1447 C C . GLU A 1 197 ? 2.287 -16.020 -26.081 1.00 97.50 197 GLU A C 1
ATOM 1449 O O . GLU A 1 197 ? 2.809 -16.618 -27.024 1.00 97.50 197 GLU A O 1
ATOM 1454 N N . ARG A 1 198 ? 2.050 -14.706 -26.135 1.00 96.50 198 ARG A N 1
ATOM 1455 C CA . ARG A 1 198 ? 2.485 -13.847 -27.241 1.00 96.50 198 ARG A CA 1
ATOM 1456 C C . ARG A 1 198 ? 3.432 -12.784 -26.707 1.00 96.50 198 ARG A C 1
ATOM 1458 O O . ARG A 1 198 ? 2.993 -11.764 -26.182 1.00 96.50 198 ARG A O 1
ATOM 1465 N N . LEU A 1 199 ? 4.723 -13.023 -26.894 1.00 96.75 199 LEU A N 1
ATOM 1466 C CA . LEU A 1 199 ? 5.805 -12.164 -26.426 1.00 96.75 199 LEU A CA 1
ATOM 1467 C C . LEU A 1 199 ? 6.821 -11.898 -27.541 1.00 96.75 199 LEU A C 1
ATOM 1469 O O . LEU A 1 199 ? 6.966 -12.685 -28.475 1.00 96.75 199 LEU A O 1
ATOM 1473 N N . THR A 1 200 ? 7.518 -10.768 -27.460 1.00 96.69 200 THR A N 1
ATOM 1474 C CA . THR A 1 200 ? 8.662 -10.450 -28.322 1.00 96.69 200 THR A CA 1
ATOM 1475 C C . THR A 1 200 ? 9.831 -10.086 -27.426 1.00 96.69 200 THR A C 1
ATOM 1477 O O . THR A 1 200 ? 9.760 -9.110 -26.685 1.00 96.69 200 THR A O 1
ATOM 1480 N N . ALA A 1 201 ? 10.884 -10.900 -27.463 1.00 97.50 201 ALA A N 1
ATOM 1481 C CA . ALA A 1 201 ? 12.097 -10.637 -26.705 1.00 97.50 201 ALA A CA 1
ATOM 1482 C C . ALA A 1 201 ? 12.894 -9.516 -27.383 1.00 97.50 201 ALA A C 1
ATOM 1484 O O . ALA A 1 201 ? 13.158 -9.582 -28.584 1.00 97.50 201 ALA A O 1
ATOM 1485 N N . LEU A 1 202 ? 13.281 -8.506 -26.606 1.00 97.75 202 LEU A N 1
ATOM 1486 C CA . LEU A 1 202 ? 14.102 -7.384 -27.053 1.00 97.75 202 LEU A CA 1
ATOM 1487 C C . LEU A 1 202 ? 15.339 -7.272 -26.151 1.00 97.75 202 LEU A C 1
ATOM 1489 O O . LEU A 1 202 ? 15.240 -7.561 -24.955 1.00 97.75 202 LEU A O 1
ATOM 1493 N N . PRO A 1 203 ? 16.499 -6.857 -26.685 1.00 97.62 203 PRO A N 1
ATOM 1494 C CA . PRO A 1 203 ? 17.639 -6.488 -25.857 1.00 97.62 203 PRO A CA 1
ATOM 1495 C C . PRO A 1 203 ? 17.300 -5.271 -24.984 1.00 97.62 203 PRO A 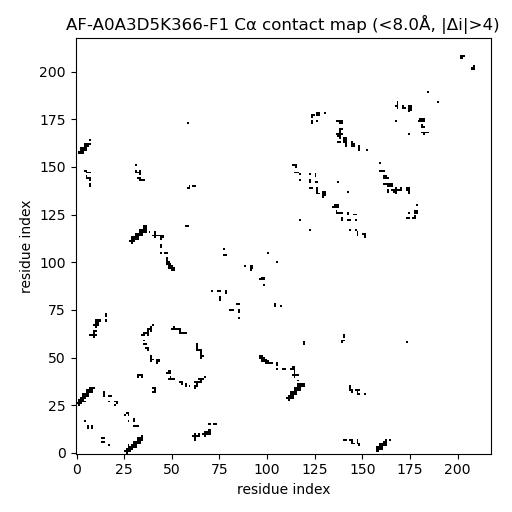C 1
ATOM 1497 O O . PRO A 1 203 ? 16.444 -4.459 -25.337 1.00 97.62 203 PRO A O 1
ATOM 1500 N N . ALA A 1 204 ? 18.009 -5.125 -23.863 1.00 97.62 204 ALA A N 1
ATOM 1501 C CA . ALA A 1 204 ? 17.934 -3.950 -22.994 1.00 97.62 204 ALA A CA 1
ATOM 1502 C C . ALA A 1 204 ? 18.640 -2.737 -23.637 1.00 97.62 204 ALA A C 1
ATOM 1504 O O . ALA A 1 204 ? 19.628 -2.226 -23.117 1.00 97.62 204 ALA A O 1
ATOM 1505 N N . ASP A 1 205 ? 18.141 -2.316 -24.799 1.00 98.31 205 ASP A N 1
ATOM 1506 C CA . ASP A 1 205 ? 18.644 -1.209 -25.606 1.00 98.31 205 ASP A CA 1
ATOM 1507 C C . ASP A 1 205 ? 17.505 -0.225 -25.900 1.00 98.31 205 ASP A C 1
ATOM 1509 O O . ASP A 1 205 ? 16.443 -0.608 -26.398 1.00 98.31 205 ASP A O 1
ATOM 1513 N N . LEU A 1 206 ? 17.725 1.051 -25.570 1.00 98.12 206 LEU A N 1
ATOM 1514 C CA . LEU A 1 206 ? 16.697 2.084 -25.684 1.00 98.12 206 LEU A CA 1
ATOM 1515 C C . LEU A 1 206 ? 16.232 2.273 -27.132 1.00 98.12 206 LEU A C 1
ATOM 1517 O O . LEU A 1 206 ? 15.029 2.350 -27.370 1.00 98.12 206 LEU A O 1
ATOM 1521 N N . ALA A 1 207 ? 17.158 2.318 -28.092 1.00 98.44 207 ALA A N 1
ATOM 1522 C CA . ALA A 1 207 ? 16.820 2.551 -29.492 1.00 98.44 207 ALA A CA 1
ATOM 1523 C C . ALA A 1 207 ? 16.001 1.383 -30.057 1.00 98.44 207 ALA A C 1
ATOM 1525 O O . ALA A 1 207 ? 14.977 1.603 -30.703 1.00 98.44 207 ALA A O 1
ATOM 1526 N N . VAL A 1 208 ? 16.384 0.143 -29.734 1.00 98.38 208 VAL A N 1
ATOM 1527 C CA . VAL A 1 208 ? 15.640 -1.056 -30.150 1.00 98.38 208 VAL A CA 1
ATOM 1528 C C . VAL A 1 208 ? 14.220 -1.064 -29.578 1.00 98.38 208 VAL A C 1
ATOM 1530 O O . VAL A 1 208 ? 13.268 -1.375 -30.298 1.00 98.38 208 VAL A O 1
ATOM 1533 N N . ILE A 1 209 ? 14.053 -0.706 -28.302 1.00 98.06 209 ILE A N 1
ATOM 1534 C CA . ILE A 1 209 ? 12.732 -0.629 -27.663 1.00 98.06 209 ILE A CA 1
ATOM 1535 C C . ILE A 1 209 ? 11.884 0.478 -28.306 1.00 98.06 209 ILE A C 1
ATOM 1537 O O . ILE A 1 209 ? 10.717 0.244 -28.629 1.00 98.06 209 ILE A O 1
ATOM 1541 N N . GLU A 1 210 ? 12.453 1.665 -28.531 1.00 98.00 210 GLU A N 1
ATOM 1542 C CA . GLU A 1 210 ? 11.756 2.777 -29.185 1.00 98.00 210 GLU A CA 1
ATOM 1543 C C . GLU A 1 210 ? 11.293 2.415 -30.598 1.00 98.00 210 GLU A C 1
ATOM 1545 O O . GLU A 1 210 ? 10.138 2.663 -30.954 1.00 98.00 210 GLU A O 1
ATOM 1550 N N . ASP A 1 211 ? 12.162 1.799 -31.396 1.00 98.12 211 ASP A N 1
ATOM 1551 C CA . ASP A 1 211 ? 11.846 1.400 -32.766 1.00 98.12 211 ASP A CA 1
ATOM 1552 C C . ASP A 1 211 ? 10.797 0.283 -32.809 1.00 98.12 211 ASP A C 1
ATOM 1554 O O . ASP A 1 211 ? 9.891 0.300 -33.653 1.00 98.12 211 ASP A O 1
ATOM 1558 N N . PHE A 1 212 ? 10.836 -0.652 -31.856 1.00 97.81 212 PHE A N 1
ATOM 1559 C CA . PHE A 1 212 ? 9.786 -1.653 -31.705 1.00 97.81 212 PHE A CA 1
ATOM 1560 C C . PHE A 1 212 ? 8.426 -1.006 -31.398 1.00 97.81 212 PHE A C 1
ATOM 1562 O O . PHE A 1 212 ? 7.435 -1.308 -32.063 1.00 97.81 212 PHE A O 1
ATOM 1569 N N . VAL A 1 213 ? 8.367 -0.063 -30.450 1.00 97.56 213 VAL A N 1
ATOM 1570 C CA . VAL A 1 213 ? 7.127 0.665 -30.128 1.00 97.56 213 VAL A CA 1
ATOM 1571 C C . VAL A 1 213 ? 6.627 1.462 -31.336 1.00 97.56 213 VAL A C 1
ATOM 1573 O O . VAL A 1 213 ? 5.439 1.401 -31.658 1.00 97.56 213 VAL A O 1
ATOM 1576 N N . ARG A 1 214 ? 7.516 2.177 -32.042 1.00 97.50 214 ARG A N 1
ATOM 1577 C CA . ARG A 1 214 ? 7.165 2.947 -33.249 1.00 97.50 214 ARG A CA 1
ATOM 1578 C C . ARG A 1 214 ? 6.598 2.054 -34.349 1.00 97.50 214 ARG A C 1
ATOM 1580 O O . ARG A 1 214 ? 5.582 2.410 -34.936 1.00 97.50 214 ARG A O 1
ATOM 1587 N N . SER A 1 215 ? 7.212 0.897 -34.600 1.00 97.00 215 SER A N 1
ATOM 1588 C CA . SER A 1 215 ? 6.779 -0.036 -35.654 1.00 97.00 215 SER A CA 1
ATOM 1589 C C . SER A 1 215 ? 5.438 -0.725 -35.373 1.00 97.00 215 SER A C 1
ATOM 1591 O O . SER A 1 215 ? 4.825 -1.252 -36.297 1.00 97.00 215 SER A O 1
ATOM 1593 N N . HIS A 1 216 ? 4.952 -0.689 -34.128 1.00 96.19 216 HIS A N 1
ATOM 1594 C CA . HIS A 1 216 ? 3.675 -1.285 -33.714 1.00 96.19 216 HIS A CA 1
ATOM 1595 C C . HIS A 1 216 ? 2.604 -0.248 -33.352 1.00 96.19 216 HIS A C 1
ATOM 1597 O O . HIS A 1 216 ? 1.497 -0.612 -32.937 1.00 96.19 216 HIS A O 1
ATOM 1603 N N . LYS A 1 217 ? 2.907 1.045 -33.509 1.00 91.69 217 LYS A N 1
ATOM 1604 C CA . LYS A 1 217 ? 1.921 2.111 -33.362 1.00 91.69 217 LYS A CA 1
ATOM 1605 C C . LYS A 1 217 ? 0.955 2.055 -34.552 1.00 91.69 217 LYS A C 1
ATOM 1607 O O . LYS A 1 217 ? 1.391 2.012 -35.698 1.00 91.69 217 LYS A O 1
ATOM 1612 N N . ARG A 1 218 ? -0.349 2.018 -34.265 1.00 80.94 218 ARG A N 1
ATOM 1613 C CA . ARG A 1 218 ? -1.405 2.144 -35.282 1.00 80.94 218 ARG A CA 1
ATOM 1614 C C . ARG A 1 218 ? -1.558 3.586 -35.743 1.00 80.94 218 ARG A C 1
ATOM 1616 O O . ARG A 1 218 ? -1.375 4.487 -34.889 1.00 80.94 218 ARG A O 1
#

Nearest PDB structures (foldseek):
  4f4f-assembly2_B  TM=9.780E-01  e=1.045E-24  Brucella melitensis bv. 1 str. 16M
  1kl7-assembly2_B  TM=9.280E-01  e=1.589E-16  Saccharomyces cerevisiae
  3v7n-assembly1_A  TM=9.296E-01  e=2.952E-15  Burkholderia thailandensis E264
  8g1y-assembly2_B  TM=8.496E-01  e=4.855E-15  Streptococcus pneumoniae TIGR4
  8zkv-assembly1_D  TM=6.041E-01  e=1.132E-02  Escherichia coli K-12

Foldseek 3Di:
DEAEEFAADAQCPVLVVVVVVVVVPHRHQAYEYFAEPQFQVQCCQPPQKAAQDDFDDALCNVRSHRDRNCVLVVVCVLVVNDPVVSVVQVVVCVVPRMGGDDPVSSVVQNRHYHYDYYYLVQLLQQQLCCCVVPVDGARSSL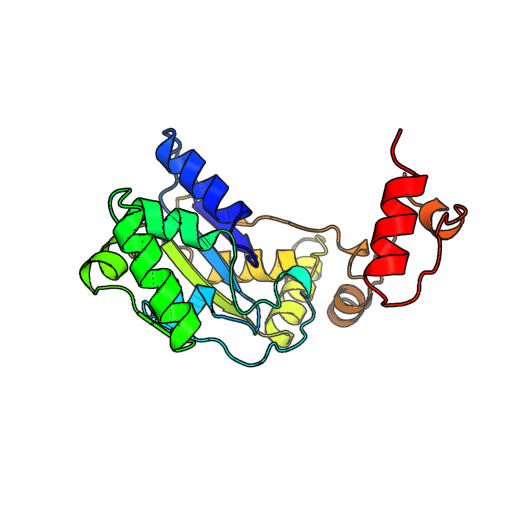SSRVVRCVVPPDDPVHHYHRDRPDDNQVSQVSSCSRHVDGDADDPVCNCVVVDDDDDDDDPPDPVRVVVVVVVPDD

Mean predicted aligned error: 3.46 Å

Solvent-accessible surface area (backbone atoms only — not comparable to full-atom values): 12006 Å² total; per-residue (Å²): 128,62,40,28,40,12,28,48,43,38,48,37,54,70,57,47,51,52,49,50,42,35,76,73,70,45,55,49,65,35,42,31,37,8,17,43,78,34,32,35,66,21,37,35,60,73,72,24,29,39,55,64,62,84,76,54,92,58,76,39,60,85,28,54,44,61,72,43,79,40,45,61,60,55,49,23,58,72,52,76,64,33,63,67,62,43,47,55,56,51,51,47,25,71,74,68,43,42,43,71,54,55,70,68,56,38,55,66,42,58,77,41,45,44,44,33,69,40,47,62,68,57,29,33,52,44,28,30,51,37,30,75,75,69,67,48,72,42,20,51,47,21,25,32,1,47,51,27,36,68,76,63,65,84,54,91,89,46,54,73,47,52,45,72,82,59,62,32,48,80,43,30,68,59,35,22,75,36,63,77,47,71,52,67,63,57,81,97,47,63,60,59,88,77,52,86,83,89,84,81,93,73,72,102,39,70,67,62,50,52,52,53,53,60,75,68,58,131

Secondary structure (DSSP, 8-state):
---EEEEE-SSSHHHHHHHHHHHTT-----EEEEE-S--HHHHHHHHSEEE--PPPP-S-GGG--SS-TTHHHHHHHHTTT-HHHHHHHHHHHHHHSEEE--HHHHHHHHTTEEEEE--HHHHHHHHHHHHHHHSPPPPHHHHHHHHHHHHH---TTS-EEE---S-GGGSHHHHHHHHS--PPPP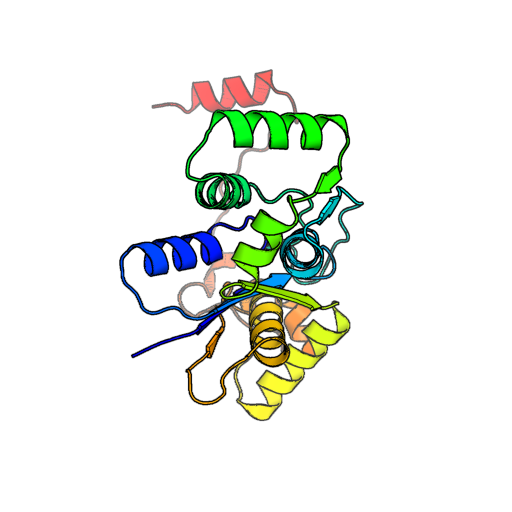GGGTTGGGSPP------S-HHHHHHHHHHT--